Protein AF-0000000077587323 (afdb_homodimer)

Secondary structure (DSSP, 8-state):
--EEEEEEEEEESS-HHHHHIIIIITHHHHHHHH-TTTEEEEEEEESSSSTT-EEEEEE-TT--S-SEEEEEEEEEETTTTEEEEEEEEETTBTTTEEEEEEEEEEEE-TTS-EEEEEEEEEEESSS-PPPHHHHHHHHHHHHHHHHHHHHHHHH-TTTT-/--EEEEEEEEEESS-HHHHHIIIIITHHHHHHHH-TTTEEEEEEEESSSSTT-EEEEEE-TT--S-SEEEEEEEEEETTTTEEEEEEEEETTBTTTEEEEEEEEEEEE-TTS-EEEEEEEEEEESSS-PPPHHHHHHHHHHHHHHHHHHHHHHHH-TTTT-

pLDDT: mean 94.05, std 4.23, range [81.31, 98.75]

Sequence (322 aa):
MVAGSFTRESTSTIPLERIWKAGILDAHNLIPKLLPNFISSVDLVEGDGGVGTIKRFNFTDVVKEFRFATDKTVVLDNEKYVVKQDVLEGGLIGLRLKSYSFLLQFEVGSNGETVGRTTVEYDTLDDTPLSAEEQEQLMIGLNLMIQAVEGYLQANPTAYVMVAGSFTRESTSTIPLERIWKAGILDAHNLIPKLLPNFISSVDLVEGDGGVGTIKRFNFTDVVKEFRFATDKTVVLDNEKYVVKQDVLEGGLIGLRLKSYSFLLQFEVGSNGETVGRTTVEYDTLDDTPLSAEEQEQLMIGLNLMIQAVEGYLQANPTAYV

Nearest PDB structures (foldseek):
  1fm4-assembly1_A  TM=9.205E-01  e=1.950E-17  Betula pendula
  8h3j-assembly1_A  TM=8.871E-01  e=9.592E-15  Halostachys caspica
  4q0k-assembly1_A  TM=8.749E-01  e=1.207E-14  Medicago truncatula
  2wql-assembly1_A  TM=9.040E-01  e=8.434E-13  Daucus carota
  8ho2-assembly1_B  TM=7.979E-01  e=1.252E-11  Nelumbo nucifera

Radius of gyration: 19.43 Å; Cα contacts (8 Å, |Δi|>4): 690; chains: 2; bounding box: 53×54×44 Å

Structure (mmCIF, N/CA/C/O backbone):
data_AF-0000000077587323-model_v1
#
loop_
_entity.id
_entity.type
_entity.pdbx_description
1 polymer 'Bet v I/Major latex protein domain-containing protein'
#
loop_
_atom_site.group_PDB
_atom_site.id
_atom_site.type_symbol
_atom_site.label_atom_id
_atom_site.label_alt_id
_atom_site.label_comp_id
_atom_site.label_asym_id
_atom_site.label_entity_id
_atom_site.label_seq_id
_atom_site.pdbx_PDB_ins_code
_atom_site.Cartn_x
_atom_site.Cartn_y
_atom_site.Cartn_z
_atom_site.occupancy
_atom_site.B_iso_or_equiv
_atom_site.auth_seq_id
_atom_site.auth_comp_id
_atom_site.auth_asym_id
_atom_site.auth_atom_id
_atom_site.pdbx_PDB_model_num
ATOM 1 N N . MET A 1 1 ? -26.875 13.938 1.854 1 91.88 1 MET A N 1
ATOM 2 C CA . MET A 1 1 ? -25.5 13.547 2.166 1 91.88 1 MET A CA 1
ATOM 3 C C . MET A 1 1 ? -25.469 12.508 3.281 1 91.88 1 MET A C 1
ATOM 5 O O . MET A 1 1 ? -26.406 12.43 4.086 1 91.88 1 MET A O 1
ATOM 9 N N . VAL A 1 2 ? -24.547 11.602 3.16 1 96.69 2 VAL A N 1
ATOM 10 C CA . VAL A 1 2 ? -24.297 10.656 4.25 1 96.69 2 VAL A CA 1
ATOM 11 C C . VAL A 1 2 ? -22.953 10.969 4.906 1 96.69 2 VAL A C 1
ATOM 13 O O . VAL A 1 2 ? -21.938 11.07 4.227 1 96.69 2 VAL A O 1
ATOM 16 N N . ALA A 1 3 ? -23.047 11.258 6.238 1 97.56 3 ALA A N 1
ATOM 17 C CA . ALA A 1 3 ? -21.844 11.344 7.047 1 97.56 3 ALA A CA 1
ATOM 18 C C . ALA A 1 3 ? -21.375 9.953 7.48 1 97.56 3 ALA A C 1
ATOM 20 O O . ALA A 1 3 ? -22.172 9.141 7.941 1 97.56 3 ALA A O 1
ATOM 21 N N . GLY A 1 4 ? -20.141 9.641 7.234 1 96.94 4 GLY A N 1
ATOM 22 C CA . GLY A 1 4 ? -19.609 8.344 7.633 1 96.94 4 GLY A CA 1
ATOM 23 C C . GLY A 1 4 ? -18.172 8.414 8.133 1 96.94 4 GLY A C 1
ATOM 24 O O . GLY A 1 4 ? -17.562 9.477 8.133 1 96.94 4 GLY A O 1
ATOM 25 N N . SER A 1 5 ? -17.797 7.312 8.766 1 97.12 5 SER A N 1
ATOM 26 C CA . SER A 1 5 ? -16.438 7.164 9.273 1 97.12 5 SER A CA 1
ATOM 27 C C . SER A 1 5 ? -16.016 5.699 9.281 1 97.12 5 SER A C 1
ATOM 29 O O . SER A 1 5 ? -16.844 4.809 9.508 1 97.12 5 SER A O 1
ATOM 31 N N . PHE A 1 6 ? -14.781 5.48 9.008 1 95.12 6 PHE A N 1
ATOM 32 C CA . PHE A 1 6 ? -14.227 4.141 9.148 1 95.12 6 PHE A CA 1
ATOM 33 C C . PHE A 1 6 ? -12.766 4.199 9.578 1 95.12 6 PHE A C 1
ATOM 35 O O . PHE A 1 6 ? -12.102 5.223 9.391 1 95.12 6 PHE A O 1
ATOM 42 N N . THR A 1 7 ? -12.305 3.098 10.18 1 95.25 7 THR A N 1
ATOM 43 C CA . THR A 1 7 ? -10.945 3.043 10.703 1 95.25 7 THR A CA 1
ATOM 44 C C . THR A 1 7 ? -10.227 1.793 10.211 1 95.25 7 THR A C 1
ATOM 46 O O . THR A 1 7 ? -10.82 0.715 10.133 1 95.25 7 THR A O 1
ATOM 49 N N . ARG A 1 8 ? -8.938 2.018 9.828 1 92.62 8 ARG A N 1
ATOM 50 C CA . ARG A 1 8 ? -8.039 0.917 9.5 1 92.62 8 ARG A CA 1
ATOM 51 C C . ARG A 1 8 ? -6.848 0.884 10.453 1 92.62 8 ARG A C 1
ATOM 53 O O . ARG A 1 8 ? -6.316 1.931 10.828 1 92.62 8 ARG A O 1
ATOM 60 N N . GLU A 1 9 ? -6.504 -0.324 10.805 1 91.25 9 GLU A N 1
ATOM 61 C CA . GLU A 1 9 ? -5.355 -0.501 11.688 1 91.25 9 GLU A CA 1
ATOM 62 C C . GLU A 1 9 ? -4.227 -1.249 10.977 1 91.25 9 GLU A C 1
ATOM 64 O O . GLU A 1 9 ? -4.48 -2.156 10.18 1 91.25 9 GLU A O 1
ATOM 69 N N . SER A 1 10 ? -3.039 -0.824 11.25 1 89.19 10 SER A N 1
ATOM 70 C CA . SER A 1 10 ? -1.847 -1.484 10.734 1 89.19 10 SER A CA 1
ATOM 71 C C . SER A 1 10 ? -0.755 -1.574 11.789 1 89.19 10 SER A C 1
ATOM 73 O O . SER A 1 10 ? -0.799 -0.862 12.797 1 89.19 10 SER A O 1
ATOM 75 N N . THR A 1 11 ? 0.158 -2.473 11.609 1 89.81 11 THR A N 1
ATOM 76 C CA . THR A 1 11 ? 1.308 -2.6 12.5 1 89.81 11 THR A CA 1
ATOM 77 C C . THR A 1 11 ? 2.609 -2.613 11.703 1 89.81 11 THR A C 1
ATOM 79 O O . THR A 1 11 ? 2.621 -2.99 10.531 1 89.81 11 THR A O 1
ATOM 82 N N . SER A 1 12 ? 3.656 -2.111 12.305 1 90 12 SER A N 1
ATOM 83 C CA . SER A 1 12 ? 4.984 -2.041 11.703 1 90 12 SER A CA 1
ATOM 84 C C . SER A 1 12 ? 6.07 -2.402 12.711 1 90 12 SER A C 1
ATOM 86 O O . SER A 1 12 ? 5.945 -2.104 13.906 1 90 12 SER A O 1
ATOM 88 N N . THR A 1 13 ? 7.125 -3.033 12.242 1 89.06 13 THR A N 1
ATOM 89 C CA . THR A 1 13 ? 8.258 -3.34 13.109 1 89.06 13 THR A CA 1
ATOM 90 C C . THR A 1 13 ? 9.203 -2.145 13.203 1 89.06 13 THR A C 1
ATOM 92 O O . THR A 1 13 ? 10.133 -2.146 14.008 1 89.06 13 THR A O 1
ATOM 95 N N . ILE A 1 14 ? 9 -1.148 12.391 1 93.88 14 ILE A N 1
ATOM 96 C CA . ILE A 1 14 ? 9.805 0.068 12.445 1 93.88 14 ILE A CA 1
ATOM 97 C C . ILE A 1 14 ? 9.453 0.873 13.688 1 93.88 14 ILE A C 1
ATOM 99 O O . ILE A 1 14 ? 8.273 1.039 14.016 1 93.88 14 ILE A O 1
ATOM 103 N N . PRO A 1 1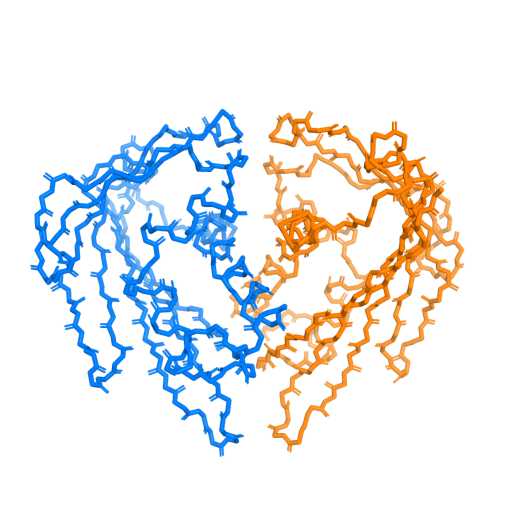5 ? 10.484 1.396 14.383 1 96.12 15 PRO A N 1
ATOM 104 C CA . PRO A 1 15 ? 10.195 2.188 15.586 1 96.12 15 PRO A CA 1
ATOM 105 C C . PRO A 1 15 ? 9.297 3.387 15.305 1 96.12 15 PRO A C 1
ATOM 107 O O . PRO A 1 15 ? 9.461 4.059 14.281 1 96.12 15 PRO A O 1
ATOM 110 N N . LEU A 1 16 ? 8.445 3.658 16.234 1 97.38 16 LEU A N 1
ATOM 111 C CA . LEU A 1 16 ? 7.418 4.684 16.109 1 97.38 16 LEU A CA 1
ATOM 112 C C . LEU A 1 16 ? 8.039 6.043 15.797 1 97.38 16 LEU A C 1
ATOM 114 O O . LEU A 1 16 ? 7.574 6.746 14.891 1 97.38 16 LEU A O 1
ATOM 118 N N . GLU A 1 17 ? 9.125 6.41 16.469 1 97.88 17 GLU A N 1
ATOM 119 C CA . GLU A 1 17 ? 9.719 7.73 16.297 1 97.88 17 GLU A CA 1
ATOM 120 C C . GLU A 1 17 ? 10.211 7.938 14.867 1 97.88 17 GLU A C 1
ATOM 122 O O . GLU A 1 17 ? 10.109 9.039 14.32 1 97.88 17 GLU A O 1
ATOM 127 N N . ARG A 1 18 ? 10.734 6.863 14.242 1 98.06 18 ARG A N 1
ATOM 128 C CA . ARG A 1 18 ? 11.234 6.969 12.875 1 98.06 18 ARG A CA 1
ATOM 129 C C . ARG A 1 18 ? 10.086 7.152 11.891 1 98.06 18 ARG A C 1
ATOM 131 O O . ARG A 1 18 ? 10.172 7.969 10.969 1 98.06 18 ARG A O 1
ATOM 138 N N . ILE A 1 19 ? 8.969 6.402 12.109 1 97.44 19 ILE A N 1
ATOM 139 C CA . ILE A 1 19 ? 7.781 6.539 11.273 1 97.44 19 ILE A CA 1
ATOM 140 C C . ILE A 1 19 ? 7.215 7.953 11.406 1 97.44 19 ILE A C 1
ATOM 142 O O . ILE A 1 19 ? 6.859 8.578 10.406 1 97.44 19 ILE A O 1
ATOM 146 N N . TRP A 1 20 ? 7.199 8.453 12.625 1 98.38 20 TRP A N 1
ATOM 147 C CA . TRP A 1 20 ? 6.66 9.781 12.883 1 98.38 20 TRP A CA 1
ATOM 148 C C . TRP A 1 20 ? 7.5 10.852 12.203 1 98.38 20 TRP A C 1
ATOM 150 O O . TRP A 1 20 ? 6.969 11.711 11.492 1 98.38 20 TRP A O 1
ATOM 160 N N . LYS A 1 21 ? 8.805 10.766 12.344 1 98.06 21 LYS A N 1
ATOM 161 C CA . LYS A 1 21 ? 9.703 11.758 11.766 1 98.06 21 LYS A CA 1
ATOM 162 C C . LYS A 1 21 ? 9.672 11.719 10.242 1 98.06 21 LYS A C 1
ATOM 164 O O . LYS A 1 21 ? 9.516 12.75 9.594 1 98.06 21 LYS A O 1
ATOM 169 N N . ALA A 1 22 ? 9.711 10.555 9.664 1 97 22 ALA A N 1
ATOM 170 C CA . ALA A 1 22 ? 9.805 10.398 8.219 1 97 22 ALA A CA 1
ATOM 171 C C . ALA A 1 22 ? 8.445 10.578 7.555 1 97 22 ALA A C 1
ATOM 173 O O . ALA A 1 22 ? 8.328 11.266 6.539 1 97 22 ALA A O 1
ATOM 174 N N . GLY A 1 23 ? 7.402 9.961 8.164 1 96.06 23 GLY A N 1
ATOM 175 C CA . GLY A 1 23 ? 6.102 9.852 7.527 1 96.06 23 GLY A CA 1
ATOM 176 C C . GLY A 1 23 ? 5.191 11.031 7.82 1 96.06 23 GLY A C 1
ATOM 177 O O . GLY A 1 23 ? 4.223 11.266 7.098 1 96.06 23 GLY A O 1
ATOM 178 N N . ILE A 1 24 ? 5.48 11.758 8.898 1 96.56 24 ILE A N 1
ATOM 179 C CA . ILE A 1 24 ? 4.617 12.867 9.266 1 96.56 24 ILE A CA 1
ATOM 180 C C . ILE A 1 24 ? 5.402 14.18 9.195 1 96.56 24 ILE A C 1
ATOM 182 O O . ILE A 1 24 ? 5.133 15.023 8.344 1 96.56 24 ILE A O 1
ATOM 186 N N . LEU A 1 25 ? 6.457 14.289 9.875 1 96.06 25 LEU A N 1
ATOM 187 C CA . LEU A 1 25 ? 7.137 15.57 10.031 1 96.06 25 LEU A CA 1
ATOM 188 C C . LEU A 1 25 ? 7.91 15.93 8.773 1 96.06 25 LEU A C 1
ATOM 190 O O . LEU A 1 25 ? 7.93 17.094 8.359 1 96.06 25 LEU A O 1
ATOM 194 N N . ASP A 1 26 ? 8.531 14.977 8.102 1 94.44 26 ASP A N 1
ATOM 195 C CA . ASP A 1 26 ? 9.344 15.25 6.918 1 94.44 26 ASP A CA 1
ATOM 196 C C . ASP A 1 26 ? 8.672 14.719 5.652 1 94.44 26 ASP A C 1
ATOM 198 O O . ASP A 1 26 ? 9.32 14.562 4.617 1 94.44 26 ASP A O 1
ATOM 202 N N . ALA A 1 27 ? 7.41 14.367 5.77 1 91.25 27 ALA A N 1
ATOM 203 C CA . ALA A 1 27 ? 6.695 13.703 4.684 1 91.25 27 ALA A CA 1
ATOM 204 C C . ALA A 1 27 ? 6.727 14.555 3.412 1 91.25 27 ALA A C 1
ATOM 206 O O . ALA A 1 27 ? 6.895 14.023 2.311 1 91.25 27 ALA A O 1
ATOM 207 N N . HIS A 1 28 ? 6.574 15.828 3.467 1 90.38 28 HIS A N 1
ATOM 208 C CA . HIS A 1 28 ? 6.492 16.734 2.324 1 90.38 28 HIS A CA 1
ATOM 209 C C . HIS A 1 28 ? 7.777 16.703 1.506 1 90.38 28 HIS A C 1
ATOM 211 O O . HIS A 1 28 ? 7.762 16.969 0.302 1 90.38 28 HIS A O 1
ATOM 217 N N . ASN A 1 29 ? 8.875 16.375 2.133 1 90 29 ASN A N 1
ATOM 218 C CA . ASN A 1 29 ? 10.156 16.266 1.448 1 90 29 ASN A CA 1
ATOM 219 C C . ASN A 1 29 ? 10.398 14.852 0.934 1 90 29 ASN A C 1
ATOM 221 O O . ASN A 1 29 ? 10.859 14.672 -0.194 1 90 29 ASN A O 1
ATOM 225 N N . LEU A 1 30 ? 10.078 13.875 1.725 1 92.75 30 LEU A N 1
ATOM 226 C CA . LEU A 1 30 ? 10.461 12.492 1.474 1 92.75 30 LEU A CA 1
ATOM 227 C C . LEU A 1 30 ? 9.523 11.844 0.466 1 92.75 30 LEU A C 1
ATOM 229 O O . LEU A 1 30 ? 9.969 11.141 -0.443 1 92.75 30 LEU A O 1
ATOM 233 N N . ILE A 1 31 ? 8.227 12.055 0.543 1 91.19 31 ILE A N 1
ATOM 234 C CA . ILE A 1 31 ? 7.199 11.312 -0.18 1 91.19 31 ILE A CA 1
ATOM 235 C C . ILE A 1 31 ? 7.34 11.562 -1.679 1 91.19 31 ILE A C 1
ATOM 237 O O . ILE A 1 31 ? 7.328 10.617 -2.477 1 91.19 31 ILE A O 1
ATOM 241 N N . PRO A 1 32 ? 7.512 12.883 -2.139 1 91.81 32 PRO A N 1
ATOM 242 C CA . PRO A 1 32 ? 7.633 13.094 -3.582 1 91.81 32 PRO A CA 1
ATOM 243 C C . PRO A 1 32 ? 8.867 12.422 -4.176 1 91.81 32 PRO A C 1
ATOM 245 O O . PRO A 1 32 ? 8.875 12.07 -5.359 1 91.81 32 PRO A O 1
ATOM 248 N N . LYS A 1 33 ? 9.875 12.172 -3.371 1 90 33 LYS A N 1
ATOM 249 C CA . LYS A 1 33 ? 11.086 11.492 -3.824 1 90 33 LYS A CA 1
ATOM 250 C C . LYS A 1 33 ? 10.859 9.984 -3.945 1 90 33 LYS A C 1
ATOM 252 O O . LYS A 1 33 ? 11.43 9.336 -4.82 1 90 33 LYS A O 1
ATOM 257 N N . LEU A 1 34 ? 10.031 9.531 -3.062 1 90.31 34 LEU A N 1
ATOM 258 C CA . LEU A 1 34 ? 9.797 8.086 -3.025 1 90.31 34 LEU A CA 1
ATOM 259 C C . LEU A 1 34 ? 8.758 7.676 -4.059 1 90.31 34 LEU A C 1
ATOM 261 O O . LEU A 1 34 ? 8.766 6.539 -4.535 1 90.31 34 LEU A O 1
ATOM 265 N N . LEU A 1 35 ? 7.82 8.617 -4.398 1 91.94 35 LEU A N 1
ATOM 266 C CA . LEU A 1 35 ? 6.711 8.297 -5.289 1 91.94 35 LEU A CA 1
ATOM 267 C C . LEU A 1 35 ? 6.637 9.297 -6.441 1 91.94 35 LEU A C 1
ATOM 269 O O . LEU A 1 35 ? 5.578 9.867 -6.707 1 91.94 35 LEU A O 1
ATOM 273 N N . PRO A 1 36 ? 7.711 9.43 -7.195 1 88 36 PRO A N 1
ATOM 274 C CA . PRO A 1 36 ? 7.738 10.438 -8.258 1 88 36 PRO A CA 1
ATOM 275 C C . PRO A 1 36 ? 6.781 10.109 -9.406 1 88 36 PRO A C 1
ATOM 277 O O . PRO A 1 36 ? 6.383 11 -10.156 1 88 36 PRO A O 1
ATOM 280 N N . ASN A 1 37 ? 6.398 8.859 -9.578 1 84.44 37 ASN A N 1
ATOM 281 C CA . ASN A 1 37 ? 5.492 8.453 -10.648 1 84.44 37 ASN A CA 1
ATOM 282 C C . ASN A 1 37 ? 4.051 8.844 -10.344 1 84.44 37 ASN A C 1
ATOM 284 O O . ASN A 1 37 ? 3.205 8.883 -11.234 1 84.44 37 ASN A O 1
ATOM 288 N N . PHE A 1 38 ? 3.834 9.141 -9.047 1 89.5 38 PHE A N 1
ATOM 289 C CA . PHE A 1 38 ? 2.465 9.43 -8.633 1 89.5 38 PHE A CA 1
ATOM 290 C C . PHE A 1 38 ? 2.332 10.875 -8.172 1 89.5 38 PHE A C 1
ATOM 292 O O . PHE A 1 38 ? 1.282 11.492 -8.352 1 89.5 38 PHE A O 1
ATOM 299 N N . ILE A 1 39 ? 3.391 11.336 -7.539 1 93.25 39 ILE A N 1
ATOM 300 C CA . ILE A 1 39 ? 3.383 12.68 -6.973 1 93.25 39 ILE A CA 1
ATOM 301 C C . ILE A 1 39 ? 4.461 13.531 -7.645 1 93.25 39 ILE A C 1
ATOM 303 O O . ILE A 1 39 ? 5.656 13.25 -7.504 1 93.25 39 ILE A O 1
ATOM 307 N N . SER A 1 40 ? 4.012 14.562 -8.367 1 92.81 40 SER A N 1
ATOM 308 C CA . SER A 1 40 ? 4.957 15.414 -9.078 1 92.81 40 SER A CA 1
ATOM 309 C C . SER A 1 40 ? 5.629 16.406 -8.125 1 92.81 40 SER A C 1
ATOM 311 O O . SER A 1 40 ? 6.824 16.688 -8.258 1 92.81 40 SER A O 1
ATOM 313 N N . SER A 1 41 ? 4.785 16.875 -7.164 1 93.38 41 SER A N 1
ATOM 314 C CA . SER A 1 41 ? 5.332 17.797 -6.172 1 93.38 41 SER A CA 1
ATOM 315 C C . SER A 1 41 ? 4.383 17.969 -4.988 1 93.38 41 SER A C 1
ATOM 317 O O . SER A 1 41 ? 3.207 17.609 -5.078 1 93.38 41 SER A O 1
ATOM 319 N N . VAL A 1 42 ? 4.988 18.406 -3.863 1 95.12 42 VAL A N 1
ATOM 320 C CA . VAL A 1 42 ? 4.223 18.859 -2.709 1 95.12 42 VAL A CA 1
ATOM 321 C C . VAL A 1 42 ? 4.57 20.312 -2.408 1 95.12 42 VAL A C 1
ATOM 323 O O . VAL A 1 42 ? 5.715 20.641 -2.08 1 95.12 42 VAL A O 1
ATOM 326 N N . ASP A 1 43 ? 3.527 21.125 -2.545 1 95.69 43 ASP A N 1
ATOM 327 C CA . ASP A 1 43 ? 3.752 22.562 -2.34 1 95.69 43 ASP A CA 1
ATOM 328 C C . ASP A 1 43 ? 3.273 23 -0.958 1 95.69 43 ASP A C 1
ATOM 330 O O . ASP A 1 43 ? 2.152 22.672 -0.555 1 95.69 43 ASP A O 1
ATOM 334 N N . LEU A 1 44 ? 4.133 23.703 -0.252 1 94.88 44 LEU A N 1
ATOM 335 C CA . LEU A 1 44 ? 3.707 24.375 0.975 1 94.88 44 LEU A CA 1
ATOM 336 C C . LEU A 1 44 ? 2.963 25.656 0.662 1 94.88 44 LEU A C 1
ATOM 338 O O . LEU A 1 44 ? 3.574 26.656 0.248 1 94.88 44 LEU A O 1
ATOM 342 N N . VAL A 1 45 ? 1.698 25.656 0.843 1 96.38 45 VAL A N 1
ATOM 343 C CA . VAL A 1 45 ? 0.861 26.797 0.511 1 96.38 45 VAL A CA 1
ATOM 344 C C . VAL A 1 45 ? 0.908 27.828 1.646 1 96.38 45 VAL A C 1
ATOM 346 O O . VAL A 1 45 ? 1.008 29.031 1.401 1 96.38 45 VAL A O 1
ATOM 349 N N . GLU A 1 46 ? 0.782 27.406 2.873 1 96.56 46 GLU A N 1
ATOM 350 C CA . GLU A 1 46 ? 0.801 28.234 4.078 1 96.56 46 GLU A CA 1
ATOM 351 C C . GLU A 1 46 ? 1.311 27.438 5.281 1 96.56 46 GLU A C 1
ATOM 353 O O . GLU A 1 46 ? 1.022 26.25 5.414 1 96.56 46 GLU A O 1
ATOM 358 N N . GLY A 1 47 ? 2.131 28.094 6.16 1 95.06 47 GLY A N 1
ATOM 359 C CA . GLY A 1 47 ? 2.541 27.5 7.422 1 95.06 47 GLY A CA 1
ATOM 360 C C . GLY A 1 47 ? 3.969 26.984 7.402 1 95.06 47 GLY A C 1
ATOM 361 O O . GLY A 1 47 ? 4.691 27.188 6.426 1 95.06 47 GLY A O 1
ATOM 362 N N . ASP A 1 48 ? 4.418 26.406 8.516 1 92 48 ASP A N 1
ATOM 363 C CA . ASP A 1 48 ? 5.793 25.969 8.734 1 92 48 ASP A CA 1
ATOM 364 C C . ASP A 1 48 ? 5.84 24.5 9.133 1 92 48 ASP A C 1
ATOM 366 O O . ASP A 1 48 ? 6.812 24.047 9.75 1 92 48 ASP A O 1
ATOM 370 N N . GLY A 1 49 ? 4.781 23.844 8.945 1 91.56 49 GLY A N 1
ATOM 371 C CA . GLY A 1 49 ? 4.758 22.438 9.281 1 91.56 49 GLY A CA 1
ATOM 372 C C . GLY A 1 49 ? 3.938 22.125 10.523 1 91.56 49 GLY A C 1
ATOM 373 O O . GLY A 1 49 ? 3.627 20.969 10.797 1 91.56 49 GLY A O 1
ATOM 374 N N . GLY A 1 50 ? 3.512 23.047 11.273 1 94.69 50 GLY A N 1
ATOM 375 C CA . GLY A 1 50 ? 2.674 22.875 12.453 1 94.69 50 GLY A CA 1
ATOM 376 C C . GLY A 1 50 ? 1.191 22.953 12.148 1 94.69 50 GLY A C 1
ATOM 377 O O . GLY A 1 50 ? 0.786 22.891 10.984 1 94.69 50 GLY A O 1
ATOM 378 N N . VAL A 1 51 ? 0.414 23.031 13.195 1 97.56 51 VAL A N 1
ATOM 379 C CA . VAL A 1 51 ? -1.033 23.156 13.055 1 97.56 51 VAL A CA 1
ATOM 380 C C . VAL A 1 51 ? -1.37 24.391 12.219 1 97.56 51 VAL A C 1
ATOM 382 O O . VAL A 1 51 ? -0.782 25.453 12.406 1 97.56 51 VAL A O 1
ATOM 385 N N . GLY A 1 52 ? -2.258 24.25 11.273 1 97.75 52 GLY A N 1
ATOM 386 C CA . GLY A 1 52 ? -2.641 25.328 10.383 1 97.75 52 GLY A CA 1
ATOM 387 C C . GLY A 1 52 ? -1.937 25.281 9.039 1 97.75 52 GLY A C 1
ATOM 388 O O . GLY A 1 52 ? -2.352 25.938 8.086 1 97.75 52 GLY A O 1
ATOM 389 N N . THR A 1 53 ? -0.879 24.484 8.922 1 97.69 53 THR A N 1
ATOM 390 C CA . THR A 1 53 ? -0.121 24.344 7.684 1 97.69 53 THR A CA 1
ATOM 391 C C . THR A 1 53 ? -0.993 23.766 6.574 1 97.69 53 THR A C 1
ATOM 393 O O . THR A 1 53 ? -1.759 22.828 6.809 1 97.69 53 THR A O 1
ATOM 396 N N . ILE A 1 54 ? -0.932 24.406 5.461 1 98.31 54 ILE A N 1
ATOM 397 C CA . ILE A 1 54 ? -1.646 23.953 4.27 1 98.31 54 ILE A CA 1
ATOM 398 C C . ILE A 1 54 ? -0.647 23.484 3.219 1 98.31 54 ILE A C 1
ATOM 400 O O . ILE A 1 54 ? 0.293 24.203 2.875 1 98.31 54 ILE A O 1
ATOM 404 N N . LYS A 1 55 ? -0.836 22.203 2.789 1 97.06 55 LYS A N 1
ATOM 405 C CA . LYS A 1 55 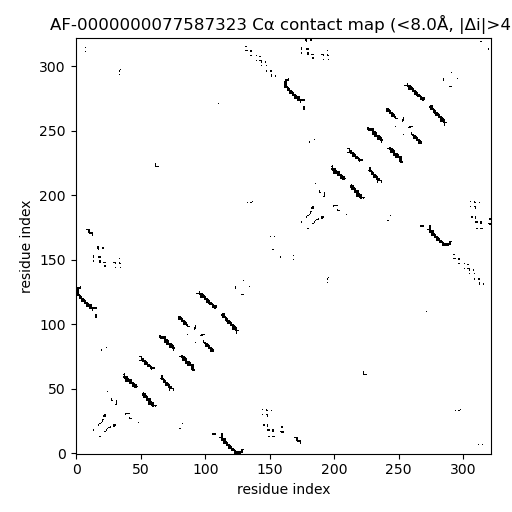? -0.004 21.609 1.74 1 97.06 55 LYS A CA 1
ATOM 406 C C . LYS A 1 55 ? -0.853 21.141 0.564 1 97.06 55 LYS A C 1
ATOM 408 O O . LYS A 1 55 ? -1.963 20.641 0.754 1 97.06 55 LYS A O 1
ATOM 413 N N . ARG A 1 56 ? -0.286 21.328 -0.614 1 97.44 56 ARG A N 1
ATOM 414 C CA . ARG A 1 56 ? -0.938 20.844 -1.824 1 97.44 56 ARG A CA 1
ATOM 415 C C . ARG A 1 56 ? -0.122 19.719 -2.473 1 97.44 56 ARG A C 1
ATOM 417 O O . ARG A 1 56 ? 1.044 19.922 -2.82 1 97.44 56 ARG A O 1
ATOM 424 N N . PHE A 1 57 ? -0.705 18.562 -2.58 1 96.75 57 PHE A N 1
ATOM 425 C CA . PHE A 1 57 ? -0.133 17.453 -3.328 1 96.75 57 PHE A CA 1
ATOM 426 C C . PHE A 1 57 ? -0.528 17.531 -4.797 1 96.75 57 PHE A C 1
ATOM 428 O O . PHE A 1 57 ? -1.716 17.562 -5.125 1 96.75 57 PHE A O 1
ATOM 435 N N . ASN A 1 58 ? 0.454 17.562 -5.641 1 96.81 58 ASN A N 1
ATOM 436 C CA . ASN A 1 58 ? 0.229 17.547 -7.082 1 96.81 58 ASN A CA 1
ATOM 437 C C . ASN A 1 58 ? 0.554 16.172 -7.672 1 96.81 58 ASN A C 1
ATOM 439 O O . ASN A 1 58 ? 1.667 15.672 -7.512 1 96.81 58 ASN A O 1
ATOM 443 N N . PHE A 1 59 ? -0.417 15.633 -8.336 1 94.81 59 PHE A N 1
ATOM 444 C CA . PHE A 1 59 ? -0.28 14.258 -8.789 1 94.81 59 PHE A CA 1
ATOM 445 C C . PHE A 1 59 ? 0.063 14.203 -10.273 1 94.81 59 PHE A C 1
ATOM 447 O O . PHE A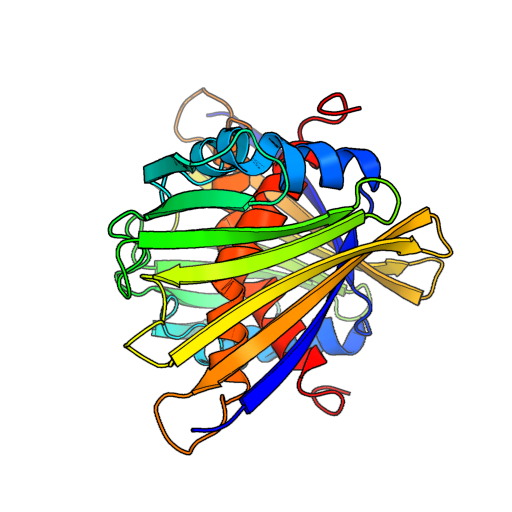 1 59 ? -0.229 15.148 -11.016 1 94.81 59 PHE A O 1
ATOM 454 N N . THR A 1 60 ? 0.711 13.172 -10.633 1 91.5 60 THR A N 1
ATOM 455 C CA . THR A 1 60 ? 1.006 12.953 -12.047 1 91.5 60 THR A CA 1
ATOM 456 C C . THR A 1 60 ? -0.211 12.383 -12.766 1 91.5 60 THR A C 1
ATOM 458 O O . THR A 1 60 ? -1.234 12.094 -12.141 1 91.5 60 THR A O 1
ATOM 461 N N . ASP A 1 61 ? -0.112 12.125 -14.055 1 88.12 61 ASP A N 1
ATOM 462 C CA . ASP A 1 61 ? -1.215 11.648 -14.883 1 88.12 61 ASP A CA 1
ATOM 463 C C . ASP A 1 61 ? -1.556 10.195 -14.562 1 88.12 61 ASP A C 1
ATOM 465 O O . ASP A 1 61 ? -2.574 9.672 -15.016 1 88.12 61 ASP A O 1
ATOM 469 N N . VAL A 1 62 ? -0.716 9.633 -13.711 1 81.44 62 VAL A N 1
ATOM 470 C CA . VAL A 1 62 ? -1.004 8.273 -13.273 1 81.44 62 VAL A CA 1
ATOM 471 C C . VAL A 1 62 ? -2.273 8.258 -12.43 1 81.44 62 VAL A C 1
ATOM 473 O O . VAL A 1 62 ? -3.051 7.305 -12.477 1 81.44 62 VAL A O 1
ATOM 476 N N . VAL A 1 63 ? -2.432 9.312 -11.664 1 84.31 63 VAL A N 1
ATOM 477 C CA . VAL A 1 63 ? -3.693 9.508 -10.961 1 84.31 63 VAL A CA 1
ATOM 478 C C . VAL A 1 63 ? -4.715 10.156 -11.891 1 84.31 63 VAL A C 1
ATOM 480 O O . VAL A 1 63 ? -4.605 11.344 -12.211 1 84.31 63 VAL A O 1
ATOM 483 N N . LYS A 1 64 ? -5.734 9.477 -12.297 1 81.62 64 LYS A N 1
ATOM 484 C CA . LYS A 1 64 ? -6.637 9.922 -13.359 1 81.62 64 LYS A CA 1
ATOM 485 C C . LYS A 1 64 ? -7.816 10.703 -12.781 1 81.62 64 LYS A C 1
ATOM 487 O O . LYS A 1 64 ? -8.43 11.508 -13.477 1 81.62 64 LYS A O 1
ATOM 492 N N . GLU A 1 65 ? -8.055 10.5 -11.547 1 85.75 65 GLU A N 1
ATOM 493 C CA . GLU A 1 65 ? -9.297 11 -10.977 1 85.75 65 GLU A CA 1
ATOM 494 C C . GLU A 1 65 ? -9.188 12.477 -10.617 1 85.75 65 GLU A C 1
ATOM 496 O O . GLU A 1 65 ? -10.18 13.211 -10.656 1 85.75 65 GLU A O 1
ATOM 501 N N . PHE A 1 66 ? -8.047 12.875 -10.227 1 91.75 66 PHE A N 1
ATOM 502 C CA . PHE A 1 66 ? -7.84 14.266 -9.82 1 91.75 66 PHE A CA 1
ATOM 503 C C . PHE A 1 66 ? -6.379 14.664 -9.992 1 91.75 66 PHE A C 1
ATOM 505 O O . PHE A 1 66 ? -5.5 13.805 -10.039 1 91.75 66 PHE A O 1
ATOM 512 N N . ARG A 1 67 ? -6.113 16 -9.953 1 93.94 67 ARG A N 1
ATOM 513 C CA . ARG A 1 67 ? -4.777 16.516 -10.25 1 93.94 67 ARG A CA 1
ATOM 514 C C . ARG A 1 67 ? -4.055 16.938 -8.977 1 93.94 67 ARG A C 1
ATOM 516 O O . ARG A 1 67 ? -2.824 17.031 -8.961 1 93.94 67 ARG A O 1
ATOM 523 N N . PHE A 1 68 ? -4.879 17.219 -8.062 1 97.25 68 PHE A N 1
ATOM 524 C CA . PHE A 1 68 ? -4.266 17.703 -6.832 1 97.25 68 PHE A CA 1
ATOM 525 C C . PHE A 1 68 ? -5.191 17.469 -5.641 1 97.25 68 PHE A C 1
ATOM 527 O O . PHE A 1 68 ? -6.371 17.156 -5.82 1 97.25 68 PHE A O 1
ATOM 534 N N . ALA A 1 69 ? -4.652 17.516 -4.496 1 97.12 69 ALA A N 1
ATOM 535 C CA . ALA A 1 69 ? -5.379 17.578 -3.232 1 97.12 69 ALA A CA 1
ATOM 536 C C . ALA A 1 69 ? -4.688 18.531 -2.258 1 97.12 69 ALA A C 1
ATOM 538 O O . ALA A 1 69 ? -3.471 18.453 -2.062 1 97.12 69 ALA A O 1
ATOM 539 N N . THR A 1 70 ? -5.48 19.438 -1.718 1 98.19 70 THR A N 1
ATOM 540 C CA . THR A 1 70 ? -4.957 20.406 -0.755 1 98.19 70 THR A CA 1
ATOM 541 C C . THR A 1 70 ? -5.426 20.062 0.658 1 98.19 70 THR A C 1
ATOM 543 O O . THR A 1 70 ? -6.629 19.984 0.915 1 98.19 70 THR A O 1
ATOM 546 N N . ASP A 1 71 ? -4.418 19.891 1.564 1 97.69 71 ASP A N 1
ATOM 547 C CA . ASP A 1 71 ? -4.738 19.469 2.924 1 97.69 71 ASP A CA 1
ATOM 548 C C . ASP A 1 71 ? -4.316 20.516 3.943 1 97.69 71 ASP A C 1
ATOM 550 O O . ASP A 1 71 ? -3.326 21.219 3.744 1 97.69 71 ASP A O 1
ATOM 554 N N . LYS A 1 72 ? -5.094 20.594 4.992 1 98.56 72 LYS A N 1
ATOM 555 C CA . LYS A 1 72 ? -4.754 21.422 6.145 1 98.56 72 LYS A CA 1
ATOM 556 C C . LYS A 1 72 ? -4.555 20.578 7.395 1 98.56 72 LYS A C 1
ATOM 558 O O . LYS A 1 72 ? -5.422 19.766 7.746 1 98.56 72 LYS A O 1
ATOM 563 N N . THR A 1 73 ? -3.414 20.781 8.023 1 98.38 73 THR A N 1
ATOM 564 C CA . THR A 1 73 ? -3.193 20.125 9.312 1 98.38 73 THR A CA 1
ATOM 565 C C . THR A 1 73 ? -4 20.828 10.414 1 98.38 73 THR A C 1
ATOM 567 O O . THR A 1 73 ? -3.777 22 10.703 1 98.38 73 THR A O 1
ATOM 570 N N . VAL A 1 74 ? -4.855 20.047 11.078 1 98.62 74 VAL A N 1
ATOM 571 C CA . VAL A 1 74 ? -5.727 20.703 12.047 1 98.62 74 VAL A CA 1
ATOM 572 C C . VAL A 1 74 ? -5.41 20.188 13.453 1 98.62 74 VAL A C 1
ATOM 574 O O . VAL A 1 74 ? -5.781 20.812 14.445 1 98.62 74 VAL A O 1
ATOM 577 N N . VAL A 1 75 ? -4.82 19.094 13.586 1 98.69 75 VAL A N 1
ATOM 578 C CA . VAL A 1 75 ? -4.273 18.547 14.828 1 98.69 75 VAL A CA 1
ATOM 579 C C . VAL A 1 75 ? -2.865 18.016 14.578 1 98.69 75 VAL A C 1
ATOM 581 O O . VAL A 1 75 ? -2.613 17.359 13.562 1 98.69 75 VAL A O 1
ATOM 584 N N . LEU A 1 76 ? -1.944 18.312 15.422 1 98.5 76 LEU A N 1
ATOM 585 C CA . LEU A 1 76 ? -0.598 17.75 15.438 1 98.5 76 LEU A CA 1
ATOM 586 C C . LEU A 1 76 ? -0.072 17.641 16.859 1 98.5 76 LEU A C 1
ATOM 588 O O . LEU A 1 76 ? 0.192 18.656 17.516 1 98.5 76 LEU A O 1
ATOM 592 N N . ASP A 1 77 ? -0.022 16.469 17.344 1 98.5 77 ASP A N 1
ATOM 593 C CA . ASP A 1 77 ? 0.46 16.219 18.703 1 98.5 77 ASP A CA 1
ATOM 594 C C . ASP A 1 77 ? 1.685 15.312 18.688 1 98.5 77 ASP A C 1
ATOM 596 O O . ASP A 1 77 ? 1.555 14.086 18.578 1 98.5 77 ASP A O 1
ATOM 600 N N . ASN A 1 78 ? 2.871 15.805 18.859 1 97.44 78 ASN A N 1
ATOM 601 C CA . ASN A 1 78 ? 4.133 15.078 18.766 1 97.44 78 ASN A CA 1
ATOM 602 C C . ASN A 1 78 ? 4.352 14.164 19.969 1 97.44 78 ASN A C 1
ATOM 604 O O . ASN A 1 78 ? 5.184 13.258 19.922 1 97.44 78 ASN A O 1
ATOM 608 N N . GLU A 1 79 ? 3.639 14.398 21.016 1 97.38 79 GLU A N 1
ATOM 609 C CA . GLU A 1 79 ? 3.775 13.57 22.219 1 97.38 79 GLU A CA 1
ATOM 610 C C . GLU A 1 79 ? 2.871 12.336 22.141 1 97.38 79 GLU A C 1
ATOM 612 O O . GLU A 1 79 ? 3.279 11.234 22.5 1 97.38 79 GLU A O 1
ATOM 617 N N . LYS A 1 80 ? 1.654 12.578 21.656 1 98.19 80 LYS A N 1
ATOM 618 C CA . LYS A 1 80 ? 0.682 11.492 21.578 1 98.19 80 LYS A CA 1
ATOM 619 C C . LYS A 1 80 ? 0.706 10.828 20.203 1 98.19 80 LYS A C 1
ATOM 621 O O . LYS A 1 80 ? 0.029 9.82 19.984 1 98.19 80 LYS A O 1
ATOM 626 N N . TYR A 1 81 ? 1.443 11.359 19.266 1 98.62 81 TYR A N 1
ATOM 627 C CA . TYR A 1 81 ? 1.586 10.875 17.891 1 98.62 81 TYR A CA 1
ATOM 628 C C . TYR A 1 81 ? 0.233 10.805 17.203 1 98.62 81 TYR A C 1
ATOM 630 O O . TYR A 1 81 ? -0.174 9.734 16.734 1 98.62 81 TYR A O 1
ATOM 638 N N . VAL A 1 82 ? -0.367 12.016 17.125 1 98.75 82 VAL A N 1
ATOM 639 C CA . VAL A 1 82 ? -1.663 12.18 16.469 1 98.75 82 VAL A CA 1
ATOM 640 C C . VAL A 1 82 ? -1.587 13.312 15.445 1 98.75 82 VAL A C 1
ATOM 642 O O . VAL A 1 82 ? -1.028 14.375 15.727 1 98.75 82 VAL A O 1
ATOM 645 N N . VAL A 1 83 ? -2.043 13.078 14.25 1 98.69 83 VAL A N 1
ATOM 646 C CA . VAL A 1 83 ? -2.15 14.125 13.234 1 98.69 83 VAL A CA 1
ATOM 647 C C . VAL A 1 83 ? -3.494 14.016 12.516 1 98.69 83 VAL A C 1
ATOM 649 O O . VAL A 1 83 ? -3.963 12.906 12.234 1 98.69 83 VAL A O 1
ATOM 652 N N . LYS A 1 84 ? -4.145 15.133 12.336 1 98.75 84 LYS A N 1
ATOM 653 C CA . LYS A 1 84 ? -5.379 15.195 11.555 1 98.75 84 LYS A CA 1
ATOM 654 C C . LYS A 1 84 ? -5.25 16.188 10.398 1 98.75 84 LYS A C 1
ATOM 656 O O . LYS A 1 84 ? -4.754 17.297 10.586 1 98.75 84 LYS A O 1
ATOM 661 N N . GLN A 1 85 ? -5.637 15.742 9.289 1 98.19 85 GLN A N 1
ATOM 662 C CA . GLN A 1 85 ? -5.621 16.578 8.094 1 98.19 85 GLN A CA 1
ATOM 663 C C . GLN A 1 85 ? -7.008 16.656 7.465 1 98.19 85 GLN A C 1
ATOM 665 O O . GLN A 1 85 ? -7.645 15.641 7.199 1 98.19 85 GLN A O 1
ATOM 670 N N . ASP A 1 86 ? -7.461 17.844 7.211 1 98.62 86 ASP A N 1
ATOM 671 C CA . ASP A 1 86 ? -8.664 18.094 6.422 1 98.62 86 ASP A CA 1
ATOM 672 C C . ASP A 1 86 ? -8.32 18.344 4.953 1 98.62 86 ASP A C 1
ATOM 674 O O . ASP A 1 86 ? -7.387 19.078 4.648 1 98.62 86 ASP A O 1
ATOM 678 N N . VAL A 1 87 ? -9.07 17.703 4.105 1 98.44 87 VAL A N 1
ATOM 679 C CA . VAL A 1 87 ? -8.922 18.031 2.695 1 98.44 87 VAL A CA 1
ATOM 680 C C . VAL A 1 87 ? -9.766 19.266 2.361 1 98.44 87 VAL A C 1
ATOM 682 O O . VAL A 1 87 ? -10.984 19.25 2.521 1 98.44 87 VAL A O 1
ATOM 685 N N . LEU A 1 88 ? -9.094 20.281 1.895 1 98.19 88 LEU A N 1
ATOM 686 C CA . LEU A 1 88 ? -9.758 21.547 1.636 1 98.19 88 LEU A CA 1
ATOM 687 C C . LEU A 1 88 ? -10.305 21.594 0.213 1 98.19 88 LEU A C 1
ATOM 689 O O . LEU A 1 88 ? -11.383 22.156 -0.026 1 98.19 88 LEU A O 1
ATOM 693 N N . GLU A 1 89 ? -9.562 21.172 -0.693 1 97.38 89 GLU A N 1
ATOM 694 C CA . GLU A 1 89 ? -9.93 21.172 -2.105 1 97.38 89 GLU A CA 1
ATOM 695 C C . GLU A 1 89 ? -9.18 20.078 -2.873 1 97.38 89 GLU A C 1
ATOM 697 O O . GLU A 1 89 ? -8.148 19.594 -2.412 1 97.38 89 GLU A O 1
ATOM 702 N N . GLY A 1 90 ? -9.789 19.75 -3.99 1 97 90 GLY A N 1
ATOM 703 C CA . GLY A 1 90 ? -9.203 18.688 -4.793 1 97 90 GLY A CA 1
ATOM 704 C C . GLY A 1 90 ? -9.523 17.312 -4.277 1 97 90 GLY A C 1
ATOM 705 O O . GLY A 1 90 ? -10.492 17.125 -3.545 1 97 90 GLY A O 1
ATOM 706 N N . GLY A 1 91 ? -8.75 16.25 -4.785 1 95.44 91 GLY A N 1
ATOM 707 C CA . GLY A 1 91 ? -9.117 14.883 -4.434 1 95.44 91 GLY A CA 1
ATOM 708 C C . GLY A 1 91 ? -10.531 14.516 -4.84 1 95.44 91 GLY A C 1
ATOM 709 O O . GLY A 1 91 ? -10.953 14.805 -5.965 1 95.44 91 GLY A O 1
ATOM 710 N N . LEU A 1 92 ? -11.25 13.977 -3.852 1 95.69 92 LEU A N 1
ATOM 711 C CA . LEU A 1 92 ? -12.578 13.484 -4.188 1 95.69 92 LEU A CA 1
ATOM 712 C C . LEU A 1 92 ? -13.641 14.547 -3.912 1 95.69 92 LEU A C 1
ATOM 714 O O . LEU A 1 92 ? -14.836 14.297 -4.094 1 95.69 92 LEU A O 1
ATOM 718 N N . ILE A 1 93 ? -13.188 15.68 -3.451 1 97.06 93 ILE A N 1
ATOM 719 C CA . ILE A 1 93 ? -14.125 16.781 -3.201 1 97.06 93 ILE A CA 1
ATOM 720 C C . ILE A 1 93 ? -14.781 17.203 -4.512 1 97.06 93 ILE A C 1
ATOM 722 O O . ILE A 1 93 ? -14.102 17.438 -5.512 1 97.06 93 ILE A O 1
ATOM 726 N N . GLY A 1 94 ? -16.047 17.219 -4.512 1 96.19 94 GLY A N 1
ATOM 727 C CA . GLY A 1 94 ? -16.812 17.641 -5.68 1 96.19 94 GLY A CA 1
ATOM 728 C C . GLY A 1 94 ? -17.031 16.531 -6.688 1 96.19 94 GLY A C 1
ATOM 729 O O . GLY A 1 94 ? -17.719 16.719 -7.688 1 96.19 94 GLY A O 1
ATOM 730 N N . LEU A 1 95 ? -16.438 15.438 -6.48 1 94.69 95 LEU A N 1
ATOM 731 C CA . LEU A 1 95 ? -16.609 14.266 -7.336 1 94.69 95 LEU A CA 1
ATOM 732 C C . LEU A 1 95 ? -17.484 13.219 -6.652 1 94.69 95 LEU A C 1
ATOM 734 O O . LEU A 1 95 ? -18.516 12.812 -7.199 1 94.69 95 LEU A O 1
ATOM 738 N N . ARG A 1 96 ? -17.078 12.805 -5.449 1 95.69 96 ARG A N 1
ATOM 739 C CA . ARG A 1 96 ? -17.797 11.797 -4.672 1 95.69 96 ARG A CA 1
ATOM 740 C C . ARG A 1 96 ? -18.109 12.32 -3.271 1 95.69 96 ARG A C 1
ATOM 742 O O . ARG A 1 96 ? -19.141 11.961 -2.689 1 95.69 96 ARG A O 1
ATOM 749 N N . LEU A 1 97 ? -17.312 13.227 -2.844 1 97.88 97 LEU A N 1
ATOM 750 C CA . LEU A 1 97 ? -17.406 13.648 -1.451 1 97.88 97 LEU A CA 1
ATOM 751 C C . LEU A 1 97 ? -17.562 15.156 -1.352 1 97.88 97 LEU A C 1
ATOM 753 O O . LEU A 1 97 ? -17 15.906 -2.156 1 97.88 97 LEU A O 1
ATOM 757 N N . LYS A 1 98 ? -18.281 15.547 -0.4 1 98 98 LYS A N 1
ATOM 758 C CA . LYS A 1 98 ? -18.375 16.953 -0.034 1 98 98 LYS A CA 1
ATOM 759 C C . LYS A 1 98 ? -17.203 17.375 0.855 1 98 98 LYS A C 1
ATOM 761 O O . LYS A 1 98 ? -16.688 18.484 0.729 1 98 98 LYS A O 1
ATOM 766 N N . SER A 1 99 ? -16.891 16.469 1.697 1 98.31 99 SER A N 1
ATOM 767 C CA . SER A 1 99 ? -15.766 16.703 2.607 1 98.31 99 SER A CA 1
ATOM 768 C C . SER A 1 99 ? -15.164 15.391 3.088 1 98.31 99 SER A C 1
ATOM 770 O O . SER A 1 99 ? -15.828 14.352 3.084 1 98.31 99 SER A O 1
ATOM 772 N N . TYR A 1 100 ? -13.922 15.43 3.467 1 98.31 100 TYR A N 1
ATOM 773 C CA . TYR A 1 100 ? -13.32 14.289 4.137 1 98.31 100 TYR A CA 1
ATOM 774 C C . TYR A 1 100 ? -12.023 14.688 4.832 1 98.31 100 TYR A C 1
ATOM 776 O O . TYR A 1 100 ? -11.469 15.758 4.555 1 98.31 100 TYR A O 1
ATOM 784 N N . SER A 1 101 ? -11.617 13.883 5.789 1 98.62 101 SER A N 1
ATOM 785 C CA . SER A 1 101 ? -10.414 14.109 6.582 1 98.62 101 SER A CA 1
ATOM 786 C C . SER A 1 101 ? -9.742 12.789 6.957 1 98.62 101 SER A C 1
ATOM 788 O O . SER A 1 101 ? -10.375 11.734 6.902 1 98.62 101 SER A O 1
ATOM 790 N N . PHE A 1 102 ? -8.492 12.898 7.297 1 98.31 102 PHE A N 1
ATOM 791 C CA . PHE A 1 102 ? -7.695 11.766 7.75 1 98.31 102 PHE A CA 1
ATOM 792 C C . PHE A 1 102 ? -7.156 12.016 9.156 1 98.31 102 PHE A C 1
ATOM 794 O O . PHE A 1 102 ? -6.535 13.047 9.414 1 98.31 102 PHE A O 1
ATOM 801 N N . LEU A 1 103 ? -7.473 11.117 10.016 1 98.62 103 LEU A N 1
ATOM 802 C CA . LEU A 1 103 ? -6.898 11.102 11.359 1 98.62 103 LEU A CA 1
ATOM 803 C C . LEU A 1 103 ? -5.949 9.922 11.531 1 98.62 103 LEU A C 1
ATOM 805 O O . LEU A 1 103 ? -6.371 8.766 11.438 1 98.62 103 LEU A O 1
ATOM 809 N N . LEU A 1 104 ? -4.645 10.188 11.742 1 98.31 104 LEU A N 1
ATOM 810 C CA . LEU A 1 104 ? -3.641 9.156 11.977 1 98.31 104 LEU A CA 1
ATOM 811 C C . LEU A 1 104 ? -3.166 9.188 13.43 1 98.31 104 LEU A C 1
ATOM 813 O O . LEU A 1 104 ? -2.836 10.25 13.961 1 98.31 104 LEU A O 1
ATOM 817 N N . GLN A 1 105 ? -3.201 8.062 14.023 1 98.56 105 GLN A N 1
ATOM 818 C CA . GLN A 1 105 ? -2.744 7.887 15.398 1 98.56 105 GLN A CA 1
ATOM 819 C C . GLN A 1 105 ? -1.774 6.711 15.508 1 98.56 105 GLN A C 1
ATOM 821 O O . GLN A 1 105 ? -2 5.656 14.922 1 98.56 105 GLN A O 1
ATOM 826 N N . PHE A 1 106 ? -0.695 6.934 16.266 1 98.31 106 PHE A N 1
ATOM 827 C CA . PHE A 1 106 ? 0.303 5.883 16.422 1 98.31 106 PHE A CA 1
ATOM 828 C C . PHE A 1 106 ? 0.584 5.625 17.891 1 98.31 106 PHE A C 1
ATOM 830 O O . PHE A 1 106 ? 0.474 6.535 18.719 1 98.31 106 PHE A O 1
ATOM 837 N N . GLU A 1 107 ? 0.919 4.473 18.188 1 98.06 107 GLU A N 1
ATOM 838 C CA . GLU A 1 107 ? 1.35 4.082 19.531 1 98.06 107 GLU A CA 1
ATOM 839 C C . GLU A 1 107 ? 2.268 2.863 19.484 1 98.06 107 GLU A C 1
ATOM 841 O O . GLU A 1 107 ? 2.336 2.172 18.453 1 98.06 107 GLU A O 1
ATOM 846 N N . VAL A 1 108 ? 2.945 2.662 20.562 1 95.44 108 VAL A N 1
ATOM 847 C CA . VAL A 1 108 ? 3.756 1.455 20.703 1 95.44 108 VAL A CA 1
ATOM 848 C C . VAL A 1 108 ? 2.895 0.313 21.234 1 95.44 108 VAL A C 1
ATOM 850 O O . VAL A 1 108 ? 2.242 0.453 22.266 1 95.44 108 VAL A O 1
ATOM 853 N N . GLY A 1 109 ? 2.85 -0.757 20.484 1 89.62 109 GLY A N 1
ATOM 854 C CA . GLY A 1 109 ? 2.078 -1.918 20.906 1 89.62 109 GLY A CA 1
ATOM 855 C C . GLY A 1 109 ? 2.707 -2.678 22.062 1 89.62 109 GLY A C 1
ATOM 856 O O . GLY A 1 109 ? 3.807 -2.338 22.5 1 89.62 109 GLY A O 1
ATOM 857 N N . SER A 1 110 ? 2.002 -3.662 22.469 1 86.94 110 SER A N 1
ATOM 858 C CA . SER A 1 110 ? 2.398 -4.438 23.641 1 86.94 110 SER A CA 1
ATOM 859 C C . SER A 1 110 ? 3.707 -5.184 23.391 1 86.94 110 SER A C 1
ATOM 861 O O . SER A 1 110 ? 4.445 -5.477 24.328 1 86.94 110 SER A O 1
ATOM 863 N N . ASN A 1 111 ? 4.102 -5.414 22.172 1 84.19 111 ASN A N 1
ATOM 864 C CA . ASN A 1 111 ? 5.32 -6.141 21.828 1 84.19 111 ASN A CA 1
ATOM 865 C C . ASN A 1 111 ? 6.395 -5.211 21.281 1 84.19 111 ASN A C 1
ATOM 867 O O . ASN A 1 111 ? 7.332 -5.66 20.625 1 84.19 111 ASN A O 1
ATOM 871 N N . GLY A 1 112 ? 6.148 -3.953 21.422 1 86.69 112 GLY A N 1
ATOM 872 C CA . GLY A 1 112 ? 7.137 -2.979 20.984 1 86.69 112 GLY A CA 1
ATOM 873 C C . GLY A 1 112 ? 6.957 -2.557 19.531 1 86.69 112 GLY A C 1
ATOM 874 O O . GLY A 1 112 ? 7.711 -1.723 19.031 1 86.69 112 GLY A O 1
ATOM 875 N N . GLU A 1 113 ? 5.977 -3.148 18.812 1 89.88 113 GLU A N 1
ATOM 876 C CA . GLU A 1 113 ? 5.711 -2.76 17.422 1 89.88 113 GLU A CA 1
ATOM 877 C C . GLU A 1 113 ? 4.988 -1.416 17.359 1 89.88 113 GLU A C 1
ATOM 879 O O . GLU A 1 113 ? 4.398 -0.973 18.359 1 89.88 113 GLU A O 1
ATOM 884 N N . THR A 1 114 ? 5.117 -0.787 16.281 1 94.62 114 THR A N 1
ATOM 885 C CA . THR A 1 114 ? 4.332 0.422 16.062 1 94.62 114 THR A CA 1
ATOM 886 C C . THR A 1 114 ? 2.928 0.075 15.57 1 94.62 114 THR A C 1
ATOM 888 O O . THR A 1 114 ? 2.771 -0.678 14.602 1 94.62 114 THR A O 1
ATOM 891 N N . VAL A 1 115 ? 1.93 0.587 16.25 1 93.75 115 VAL A N 1
ATOM 892 C CA . VAL A 1 115 ? 0.537 0.413 15.844 1 93.75 115 VAL A CA 1
ATOM 893 C C . VAL A 1 115 ? -0.016 1.731 15.305 1 93.75 115 VAL A C 1
ATOM 895 O O . VAL A 1 115 ? 0.04 2.758 15.984 1 93.75 115 VAL A O 1
ATOM 898 N N . GLY A 1 116 ? -0.369 1.676 14.055 1 95.12 116 GLY A N 1
ATOM 899 C CA . GLY A 1 116 ? -0.997 2.832 13.438 1 95.12 116 GLY A CA 1
ATOM 900 C C . GLY A 1 116 ? -2.482 2.645 13.188 1 95.12 116 GLY A C 1
ATOM 901 O O . GLY A 1 116 ? -2.916 1.562 12.789 1 95.12 116 GLY A O 1
ATOM 902 N N . ARG A 1 117 ? -3.291 3.68 13.461 1 96.62 117 ARG A N 1
ATOM 903 C CA . ARG A 1 117 ? -4.719 3.725 13.172 1 96.62 117 ARG A CA 1
ATOM 904 C C . ARG A 1 117 ? -5.059 4.922 12.289 1 96.62 117 ARG A C 1
ATOM 906 O O . ARG A 1 117 ? -4.648 6.047 12.578 1 96.62 117 ARG A O 1
ATOM 913 N N . THR A 1 118 ? -5.648 4.629 11.172 1 96.88 118 THR A N 1
ATOM 914 C CA . THR A 1 118 ? -6.113 5.664 10.258 1 96.88 118 THR A CA 1
ATOM 915 C C . THR A 1 118 ? -7.637 5.719 10.234 1 96.88 118 THR A C 1
ATOM 917 O O . THR A 1 118 ? -8.289 4.734 9.891 1 96.88 118 THR A O 1
ATOM 920 N N . THR A 1 119 ? -8.156 6.824 10.633 1 97.75 119 THR A N 1
ATOM 921 C CA . THR A 1 119 ? -9.602 7.043 10.555 1 97.75 119 THR A CA 1
ATOM 922 C C . THR A 1 119 ? -9.938 8.062 9.477 1 97.75 119 THR A C 1
ATOM 924 O O . THR A 1 119 ? -9.32 9.125 9.406 1 97.75 119 THR A O 1
ATOM 927 N N . VAL A 1 120 ? -10.844 7.684 8.594 1 97.69 120 VAL A N 1
ATOM 928 C CA . VAL A 1 120 ? -11.367 8.594 7.586 1 97.69 120 VAL A CA 1
ATOM 929 C C . VAL A 1 120 ? -12.781 9.031 7.961 1 97.69 120 VAL A C 1
ATOM 931 O O . VAL A 1 120 ? -13.633 8.188 8.266 1 97.69 120 VAL A O 1
ATOM 934 N N . GLU A 1 121 ? -12.953 10.312 8.031 1 98.31 121 GLU A N 1
ATOM 935 C CA . GLU A 1 121 ? -14.289 10.891 8.141 1 98.31 121 GLU A CA 1
ATOM 936 C C . GLU A 1 121 ? -14.703 11.57 6.836 1 98.31 121 GLU A C 1
ATOM 938 O O . GLU A 1 121 ? -13.891 12.227 6.184 1 98.31 121 GLU A O 1
ATOM 943 N N . TYR A 1 122 ? -16.016 11.344 6.457 1 98.38 122 TYR A N 1
ATOM 944 C CA . TYR A 1 122 ? -16.406 11.891 5.164 1 98.38 122 TYR A CA 1
ATOM 945 C C . TYR A 1 122 ? -17.875 12.258 5.145 1 98.38 122 TYR A C 1
ATOM 947 O O . TYR A 1 122 ? -18.656 11.758 5.957 1 98.38 122 TYR A O 1
ATOM 955 N N . ASP A 1 123 ? -18.219 13.211 4.293 1 98.44 123 ASP A N 1
ATOM 956 C CA . ASP A 1 123 ? -19.578 13.484 3.836 1 98.44 123 ASP A CA 1
ATOM 957 C C . ASP A 1 123 ? -19.719 13.219 2.338 1 98.44 123 ASP A C 1
ATOM 959 O O . ASP A 1 123 ? -18.969 13.766 1.532 1 98.44 123 ASP A O 1
ATOM 963 N N . THR A 1 124 ? -20.688 12.352 2.025 1 98.31 124 THR A N 1
ATOM 964 C CA . THR A 1 124 ? -20.906 12.086 0.605 1 98.31 124 THR A CA 1
ATOM 965 C C . THR A 1 124 ? -21.688 13.219 -0.041 1 98.31 124 THR A C 1
ATOM 967 O O . THR A 1 124 ? -22.344 14.008 0.653 1 98.31 124 THR A O 1
ATOM 970 N N . LEU A 1 125 ? -21.578 13.359 -1.393 1 97.38 125 LEU A N 1
ATOM 971 C CA . LEU A 1 125 ? -22.359 14.344 -2.131 1 97.38 125 LEU A CA 1
ATOM 972 C C . LEU A 1 125 ? -23.812 13.906 -2.246 1 97.38 125 LEU A C 1
ATOM 974 O O . LEU A 1 125 ? -24.719 14.742 -2.244 1 97.38 125 LEU A O 1
ATOM 978 N N . ASP A 1 126 ? -23.938 12.625 -2.375 1 95.81 126 ASP A N 1
ATOM 979 C CA . ASP A 1 126 ? -25.281 12.086 -2.508 1 95.81 126 ASP A CA 1
ATOM 980 C C . ASP A 1 126 ? -25.719 11.383 -1.229 1 95.81 126 ASP A C 1
ATOM 982 O O . ASP A 1 126 ? -25.078 11.516 -0.187 1 95.81 126 ASP A O 1
ATOM 986 N N . ASP A 1 127 ? -26.812 10.641 -1.312 1 96.38 127 ASP A N 1
ATOM 987 C CA . ASP A 1 127 ? -27.422 10.062 -0.111 1 96.38 127 ASP A CA 1
ATOM 988 C C . ASP A 1 127 ? -27.016 8.602 0.06 1 96.38 127 ASP A C 1
ATOM 990 O O . ASP A 1 127 ? -27.688 7.844 0.757 1 96.38 127 ASP A O 1
ATOM 994 N N . THR A 1 128 ? -25.953 8.195 -0.551 1 96.06 128 THR A N 1
ATOM 995 C CA . THR A 1 128 ? -25.469 6.816 -0.452 1 96.06 128 THR A CA 1
ATOM 996 C C . THR A 1 128 ? -24.141 6.758 0.299 1 96.06 128 THR A C 1
ATOM 998 O O . THR A 1 128 ? -23.234 7.527 0.01 1 96.06 128 THR A O 1
ATOM 1001 N N . PRO A 1 129 ? -24.125 5.82 1.244 1 94.81 129 PRO A N 1
ATOM 1002 C CA . PRO A 1 129 ? -22.844 5.664 1.932 1 94.81 129 PRO A CA 1
ATOM 1003 C C . PRO A 1 129 ? -21.75 5.098 1.025 1 94.81 129 PRO A C 1
ATOM 1005 O O . PRO A 1 129 ? -22.047 4.551 -0.041 1 94.81 129 PRO A O 1
ATOM 1008 N N . LEU A 1 130 ? -20.516 5.266 1.465 1 93.94 130 LEU A N 1
ATOM 1009 C CA . LEU A 1 130 ? -19.422 4.629 0.725 1 93.94 130 LEU A CA 1
ATOM 1010 C C . LEU A 1 130 ? -19.5 3.109 0.856 1 93.94 130 LEU A C 1
ATOM 1012 O O . LEU A 1 130 ? -19.719 2.588 1.951 1 93.94 130 LEU A O 1
ATOM 1016 N N . SER A 1 131 ? -19.391 2.494 -0.281 1 88.44 131 SER A N 1
ATOM 1017 C CA . SER A 1 131 ? -19.234 1.045 -0.227 1 88.44 131 SER A CA 1
ATOM 1018 C C . SER A 1 131 ? -17.875 0.657 0.342 1 88.44 131 SER A C 1
ATOM 1020 O O . SER A 1 131 ? -17 1.505 0.48 1 88.44 131 SER A O 1
ATOM 1022 N N . ALA A 1 132 ? -17.703 -0.678 0.701 1 83.69 132 ALA A N 1
ATOM 1023 C CA . ALA A 1 132 ? -16.406 -1.165 1.165 1 83.69 132 ALA A CA 1
ATOM 1024 C C . ALA A 1 132 ? -15.328 -0.929 0.116 1 83.69 132 ALA A C 1
ATOM 1026 O O . ALA A 1 132 ? -14.195 -0.569 0.452 1 83.69 132 ALA A O 1
ATOM 1027 N N . GLU A 1 133 ? -15.695 -1.106 -1.105 1 82.19 133 GLU A N 1
ATOM 1028 C CA . GLU A 1 133 ? -14.766 -0.893 -2.205 1 82.19 133 GLU A CA 1
ATOM 1029 C C . GLU A 1 133 ? -14.352 0.575 -2.305 1 82.19 133 GLU A C 1
ATOM 1031 O O . GLU A 1 133 ? -13.172 0.886 -2.48 1 82.19 133 GLU A O 1
ATOM 1036 N N . GLU A 1 134 ? -15.305 1.444 -2.168 1 88.62 134 GLU A N 1
ATOM 1037 C CA . GLU A 1 134 ? -15.023 2.875 -2.24 1 88.62 134 GLU A CA 1
ATOM 1038 C C . GLU A 1 134 ? -14.141 3.32 -1.073 1 88.62 134 GLU A C 1
ATOM 1040 O O . GLU A 1 134 ? -13.297 4.203 -1.229 1 88.62 134 GLU A O 1
ATOM 1045 N N . GLN A 1 135 ? -14.359 2.713 0.087 1 91.69 135 GLN A N 1
ATOM 1046 C CA . GLN A 1 135 ? -13.523 3.018 1.245 1 91.69 135 GLN A CA 1
ATOM 1047 C C . GLN A 1 135 ? -12.07 2.641 0.989 1 91.69 135 GLN A C 1
ATOM 1049 O O . GLN A 1 135 ? -11.156 3.42 1.283 1 91.69 135 GLN A O 1
ATOM 1054 N N . GLU A 1 136 ? -11.883 1.501 0.399 1 86.19 136 GLU A N 1
ATOM 1055 C CA . GLU A 1 136 ? -10.516 1.064 0.12 1 86.19 136 GLU A CA 1
ATOM 1056 C C . GLU A 1 136 ? -9.867 1.933 -0.954 1 86.19 136 GLU A C 1
ATOM 1058 O O . GLU A 1 136 ? -8.672 2.229 -0.883 1 86.19 136 GLU A O 1
ATOM 1063 N N . GLN A 1 137 ? -10.688 2.359 -1.929 1 85.88 137 GLN A N 1
ATOM 1064 C CA . GLN A 1 137 ? -10.172 3.252 -2.961 1 85.88 137 GLN A CA 1
ATOM 1065 C C . GLN A 1 137 ? -9.711 4.578 -2.363 1 85.88 137 GLN A C 1
ATOM 1067 O O . GLN A 1 137 ? -8.711 5.148 -2.799 1 85.88 137 GLN A O 1
ATOM 1072 N N . LEU A 1 138 ? -10.445 4.98 -1.351 1 90.62 138 LEU A N 1
ATOM 1073 C CA . LEU A 1 138 ? -10.117 6.23 -0.673 1 90.62 138 LEU A CA 1
ATOM 1074 C C . LEU A 1 138 ? -8.789 6.121 0.06 1 90.62 138 LEU A C 1
ATOM 1076 O O . LEU A 1 138 ? -8.109 7.129 0.279 1 90.62 138 LEU A O 1
ATOM 1080 N N . MET A 1 139 ? -8.375 4.867 0.36 1 91.44 139 MET A N 1
ATOM 1081 C CA . MET A 1 139 ? -7.199 4.648 1.2 1 91.44 139 MET A CA 1
ATOM 1082 C C . MET A 1 139 ? -5.965 4.383 0.349 1 91.44 139 MET A C 1
ATOM 1084 O O . MET A 1 139 ? -4.84 4.41 0.853 1 91.44 139 MET A O 1
ATOM 1088 N N . ILE A 1 140 ? -6.125 4.223 -0.929 1 87.62 140 ILE A N 1
ATOM 1089 C CA . ILE A 1 140 ? -5.039 3.748 -1.779 1 87.62 140 ILE A CA 1
ATOM 1090 C C . ILE A 1 140 ? -3.875 4.734 -1.729 1 87.62 140 ILE A C 1
ATOM 1092 O O . ILE A 1 140 ? -2.727 4.34 -1.52 1 87.62 140 ILE A O 1
ATOM 1096 N N . GLY A 1 141 ? -4.172 5.996 -1.911 1 89.25 141 GLY A N 1
ATOM 1097 C CA . GLY A 1 141 ? -3.105 6.988 -1.915 1 89.25 141 GLY A CA 1
ATOM 1098 C C . GLY A 1 141 ? -2.342 7.047 -0.607 1 89.25 141 GLY A C 1
ATOM 1099 O O . GLY A 1 141 ? -1.109 7.066 -0.602 1 89.25 141 GLY A O 1
ATOM 1100 N N . LEU A 1 142 ? -3.096 7.094 0.47 1 92.25 142 LEU A N 1
ATOM 1101 C CA . LEU A 1 142 ? -2.479 7.164 1.789 1 92.25 142 LEU A CA 1
ATOM 1102 C C . LEU A 1 142 ? -1.649 5.914 2.068 1 92.25 142 LEU A C 1
ATOM 1104 O O . LEU A 1 142 ? -0.516 6.008 2.545 1 92.25 142 LEU A O 1
ATOM 1108 N N . ASN A 1 143 ? -2.186 4.785 1.722 1 90.38 143 ASN A N 1
ATOM 1109 C CA . ASN A 1 143 ? -1.482 3.525 1.941 1 90.38 143 ASN A CA 1
ATOM 1110 C C . ASN A 1 143 ? -0.198 3.449 1.121 1 90.38 143 ASN A C 1
ATOM 1112 O O . ASN A 1 143 ? 0.815 2.932 1.594 1 90.38 143 ASN A O 1
ATOM 1116 N N . LEU A 1 144 ? -0.268 3.955 -0.076 1 88.31 144 LEU A N 1
ATOM 1117 C CA . LEU A 1 144 ? 0.928 3.988 -0.91 1 88.31 144 LEU A CA 1
ATOM 1118 C C . LEU A 1 144 ? 2.023 4.824 -0.256 1 88.31 144 LEU A C 1
ATOM 1120 O O . LEU A 1 144 ? 3.188 4.418 -0.232 1 88.31 144 LEU A O 1
ATOM 1124 N N . MET A 1 145 ? 1.671 5.875 0.256 1 92.38 145 MET A N 1
ATOM 1125 C CA . MET A 1 145 ? 2.646 6.742 0.907 1 92.38 145 MET A CA 1
ATOM 1126 C C . MET A 1 145 ? 3.227 6.078 2.148 1 92.38 145 MET A C 1
ATOM 1128 O O . MET A 1 145 ? 4.441 6.102 2.361 1 92.38 145 MET A O 1
ATOM 1132 N N . ILE A 1 146 ? 2.381 5.484 2.939 1 91.75 146 ILE A N 1
ATOM 1133 C CA . ILE A 1 146 ? 2.814 4.816 4.16 1 91.75 146 ILE A CA 1
ATOM 1134 C C . ILE A 1 146 ? 3.793 3.695 3.814 1 91.75 146 ILE A C 1
ATOM 1136 O O . ILE A 1 146 ? 4.863 3.59 4.418 1 91.75 146 ILE A O 1
ATOM 1140 N N . GLN A 1 147 ? 3.486 2.99 2.846 1 87.94 147 GLN A N 1
ATOM 1141 C CA . GLN A 1 147 ? 4.32 1.855 2.463 1 87.94 147 GLN A CA 1
ATOM 1142 C C . GLN A 1 147 ? 5.66 2.324 1.899 1 87.94 147 GLN A C 1
ATOM 1144 O O . GLN A 1 147 ? 6.695 1.696 2.139 1 87.94 147 GLN A O 1
ATOM 1149 N N . ALA A 1 148 ? 5.609 3.35 1.095 1 90.12 148 ALA A N 1
ATOM 1150 C CA . ALA A 1 148 ? 6.848 3.898 0.545 1 90.12 148 ALA A CA 1
ATOM 1151 C C . ALA A 1 148 ? 7.785 4.355 1.658 1 90.12 148 ALA A C 1
ATOM 1153 O O . ALA A 1 148 ? 8.984 4.07 1.623 1 90.12 148 ALA A O 1
ATOM 1154 N N . VAL A 1 149 ? 7.23 4.969 2.654 1 93.12 149 VAL A N 1
ATOM 1155 C CA . VAL A 1 149 ? 8.023 5.445 3.781 1 93.12 149 VAL A CA 1
ATOM 1156 C C . VAL A 1 149 ? 8.586 4.258 4.559 1 93.12 149 VAL A C 1
ATOM 1158 O O . VAL A 1 149 ? 9.773 4.234 4.891 1 93.12 149 VAL A O 1
ATOM 1161 N N . GLU A 1 150 ? 7.766 3.279 4.812 1 91.75 150 GLU A N 1
ATOM 1162 C CA . GLU A 1 150 ? 8.211 2.107 5.562 1 91.75 150 GLU A CA 1
ATOM 1163 C C . GLU A 1 150 ? 9.305 1.355 4.805 1 91.75 150 GLU A C 1
ATOM 1165 O O . GLU A 1 150 ? 10.297 0.924 5.402 1 91.75 150 GLU A O 1
ATOM 1170 N N . GLY A 1 151 ? 9.125 1.21 3.541 1 89.12 151 GLY A N 1
ATOM 1171 C CA . GLY A 1 151 ? 10.148 0.572 2.732 1 89.12 151 GLY A CA 1
ATOM 1172 C C . GLY A 1 151 ? 11.477 1.308 2.764 1 89.12 151 GLY A C 1
ATOM 1173 O O . GLY A 1 151 ? 12.531 0.688 2.898 1 89.12 151 GLY A O 1
ATOM 1174 N N . TYR A 1 152 ? 11.391 2.594 2.607 1 91.81 152 TYR A N 1
ATOM 1175 C CA . TYR A 1 152 ? 12.586 3.428 2.662 1 91.81 152 TYR A CA 1
ATOM 1176 C C . TYR A 1 152 ? 13.312 3.252 3.988 1 91.81 152 TYR A C 1
ATOM 1178 O O . TYR A 1 152 ? 14.539 3.102 4.016 1 91.81 152 TYR A O 1
ATOM 1186 N N . LEU A 1 153 ? 12.523 3.242 5.113 1 94.38 153 LEU A N 1
ATOM 1187 C CA . LEU A 1 153 ? 13.117 3.133 6.445 1 94.38 153 LEU A CA 1
ATOM 1188 C C . LEU A 1 153 ? 13.711 1.746 6.664 1 94.38 153 LEU A C 1
ATOM 1190 O O . LEU A 1 153 ? 14.719 1.602 7.355 1 94.38 153 LEU A O 1
ATOM 1194 N N . GLN A 1 154 ? 13.086 0.777 6.102 1 90.19 154 GLN A N 1
ATOM 1195 C CA . GLN A 1 154 ? 13.633 -0.574 6.195 1 90.19 154 GLN A CA 1
ATOM 1196 C C . GLN A 1 154 ? 14.953 -0.691 5.438 1 90.19 154 GLN A C 1
ATOM 1198 O O . GLN A 1 154 ? 15.891 -1.334 5.91 1 90.19 154 GLN A O 1
ATOM 1203 N N . ALA A 1 155 ? 15.016 -0.011 4.305 1 88.81 155 ALA A N 1
ATOM 1204 C CA . ALA A 1 155 ? 16.203 -0.065 3.459 1 88.81 155 ALA A CA 1
ATOM 1205 C C . ALA A 1 155 ? 17.312 0.826 4.016 1 88.81 155 ALA A C 1
ATOM 1207 O O . ALA A 1 155 ? 18.484 0.681 3.646 1 88.81 155 ALA A O 1
ATOM 1208 N N . ASN A 1 156 ? 16.906 1.783 4.879 1 92.19 156 ASN A N 1
ATOM 1209 C CA . ASN A 1 156 ? 17.844 2.736 5.461 1 92.19 156 ASN A CA 1
ATOM 1210 C C . ASN A 1 156 ? 17.734 2.76 6.984 1 92.19 156 ASN A C 1
ATOM 1212 O O . ASN A 1 156 ? 17.203 3.711 7.562 1 92.19 156 ASN A O 1
ATOM 1216 N N . PRO A 1 157 ? 18.312 1.775 7.676 1 92.19 157 PRO A N 1
ATOM 1217 C CA . PRO A 1 157 ? 18.094 1.581 9.109 1 92.19 157 PRO A CA 1
ATOM 1218 C C . PRO A 1 157 ? 18.672 2.723 9.945 1 92.19 157 PRO A C 1
ATOM 1220 O O . PRO A 1 157 ? 18.328 2.863 11.125 1 92.19 157 PRO A O 1
ATOM 1223 N N . THR A 1 158 ? 19.469 3.582 9.352 1 95.44 158 THR A N 1
ATOM 1224 C CA . THR A 1 158 ? 20.078 4.656 10.133 1 95.44 158 THR A CA 1
ATOM 1225 C C . THR A 1 158 ? 19.375 5.984 9.852 1 95.44 158 THR A C 1
ATOM 1227 O O . THR A 1 158 ? 19.719 7.012 10.445 1 95.44 158 THR A O 1
ATOM 1230 N N . ALA A 1 159 ? 18.422 5.906 8.984 1 95 159 ALA A N 1
ATOM 1231 C CA . ALA A 1 159 ? 17.688 7.129 8.664 1 95 159 ALA A CA 1
ATOM 1232 C C . ALA A 1 159 ? 16.625 7.422 9.719 1 95 159 ALA A C 1
ATOM 1234 O O . ALA A 1 159 ? 15.945 6.512 10.188 1 95 159 ALA A O 1
ATOM 1235 N N . TYR A 1 160 ? 16.547 8.711 10.164 1 97.25 160 TYR A N 1
ATOM 1236 C CA . TYR A 1 160 ? 15.516 9.227 11.055 1 97.25 160 TYR A CA 1
ATOM 1237 C C . TYR A 1 160 ? 15.57 8.539 12.414 1 97.25 160 TYR A C 1
ATOM 1239 O O . TYR A 1 160 ? 14.531 8.203 12.984 1 97.25 160 TYR A O 1
ATOM 1247 N N . VAL A 1 161 ? 16.719 8.242 12.836 1 94.75 161 VAL A N 1
ATOM 1248 C CA . VAL A 1 161 ? 16.891 7.621 14.141 1 94.75 161 VAL A CA 1
ATOM 1249 C C . VAL A 1 161 ? 16.875 8.695 15.227 1 94.75 161 VAL A C 1
ATOM 1251 O O . VAL A 1 161 ? 17.297 9.836 14.992 1 94.75 161 VAL A O 1
ATOM 1254 N N . MET B 1 1 ? 25 -7.809 -16.094 1 91.81 1 MET B N 1
ATOM 1255 C CA . MET B 1 1 ? 23.812 -7.941 -15.258 1 91.81 1 MET B CA 1
ATOM 1256 C C . MET B 1 1 ? 24.203 -8.023 -13.781 1 91.81 1 MET B C 1
ATOM 1258 O O . MET B 1 1 ? 25.328 -8.438 -13.453 1 91.81 1 MET B O 1
ATOM 1262 N N . VAL B 1 2 ? 23.391 -7.406 -12.977 1 96.56 2 VAL B N 1
ATOM 1263 C CA . VAL B 1 2 ? 23.562 -7.562 -11.531 1 96.56 2 VAL B CA 1
ATOM 1264 C C . VAL B 1 2 ? 22.422 -8.406 -10.969 1 96.56 2 VAL B C 1
ATOM 1266 O O . VAL B 1 2 ? 21.25 -8.109 -11.203 1 96.56 2 VAL B O 1
ATOM 1269 N N . ALA B 1 3 ? 22.844 -9.555 -10.359 1 97.56 3 ALA B N 1
ATOM 1270 C CA . ALA B 1 3 ? 21.891 -10.336 -9.57 1 97.56 3 ALA B CA 1
ATOM 1271 C C . ALA B 1 3 ? 21.719 -9.742 -8.172 1 97.56 3 ALA B C 1
ATOM 1273 O O . ALA B 1 3 ? 22.703 -9.422 -7.508 1 97.56 3 ALA B O 1
ATOM 1274 N N . GLY B 1 4 ? 20.516 -9.484 -7.77 1 96.94 4 GLY B N 1
ATOM 1275 C CA . GLY B 1 4 ? 20.281 -8.93 -6.445 1 96.94 4 GLY B CA 1
ATOM 1276 C C . GLY B 1 4 ? 19.031 -9.5 -5.781 1 96.94 4 GLY B C 1
ATOM 1277 O O . GLY B 1 4 ? 18.328 -10.312 -6.375 1 96.94 4 GLY B O 1
ATOM 1278 N N . SER B 1 5 ? 18.969 -9.234 -4.492 1 97.06 5 SER B N 1
ATOM 1279 C CA . SER B 1 5 ? 17.828 -9.648 -3.688 1 97.06 5 SER B CA 1
ATOM 1280 C C . SER B 1 5 ? 17.594 -8.695 -2.52 1 97.06 5 SER B C 1
ATOM 1282 O O . SER B 1 5 ? 18.547 -8.141 -1.967 1 97.06 5 SER B O 1
ATOM 1284 N N . PHE B 1 6 ? 16.359 -8.5 -2.209 1 95.06 6 PHE B N 1
ATOM 1285 C CA . PHE B 1 6 ? 16.031 -7.734 -1.014 1 95.06 6 PHE B CA 1
ATOM 1286 C C . PHE B 1 6 ? 14.742 -8.25 -0.384 1 95.06 6 PHE B C 1
ATOM 1288 O O . PHE B 1 6 ? 13.938 -8.906 -1.051 1 95.06 6 PHE B O 1
ATOM 1295 N N . THR B 1 7 ? 14.609 -7.973 0.917 1 95.25 7 THR B N 1
ATOM 1296 C CA . THR B 1 7 ? 13.461 -8.469 1.664 1 95.25 7 THR B CA 1
ATOM 1297 C C . THR B 1 7 ? 12.781 -7.336 2.432 1 95.25 7 THR B C 1
ATOM 1299 O O . THR B 1 7 ? 13.453 -6.469 2.99 1 95.25 7 THR B O 1
ATOM 1302 N N . ARG B 1 8 ? 11.414 -7.375 2.381 1 92.62 8 ARG B N 1
ATOM 1303 C CA . ARG B 1 8 ? 10.594 -6.488 3.197 1 92.62 8 ARG B CA 1
ATOM 1304 C C . ARG B 1 8 ? 9.719 -7.285 4.16 1 92.62 8 ARG B C 1
ATOM 1306 O O . ARG B 1 8 ? 9.195 -8.344 3.799 1 92.62 8 ARG B O 1
ATOM 1313 N N . GLU B 1 9 ? 9.625 -6.742 5.336 1 91.19 9 GLU B N 1
ATOM 1314 C CA . GLU B 1 9 ? 8.781 -7.383 6.34 1 91.19 9 GLU B CA 1
ATOM 1315 C C . GLU B 1 9 ? 7.602 -6.5 6.719 1 91.19 9 GLU B C 1
ATOM 1317 O O . GLU B 1 9 ? 7.73 -5.273 6.785 1 91.19 9 GLU B O 1
ATOM 1322 N N . SER B 1 10 ? 6.477 -7.117 6.91 1 89.25 10 SER B N 1
ATOM 1323 C CA . SER B 1 10 ? 5.273 -6.43 7.363 1 89.25 10 SER B CA 1
ATOM 1324 C C . SER B 1 10 ? 4.531 -7.246 8.414 1 89.25 10 SER B C 1
ATOM 1326 O O . SER B 1 10 ? 4.762 -8.453 8.547 1 89.25 10 SER B O 1
ATOM 1328 N N . THR B 1 11 ? 3.725 -6.594 9.188 1 89.81 11 THR B N 1
ATOM 1329 C CA . THR B 1 11 ? 2.889 -7.266 10.172 1 89.81 11 THR B CA 1
ATOM 1330 C C . THR B 1 11 ? 1.43 -6.84 10.031 1 89.81 11 THR B C 1
ATOM 1332 O O . THR B 1 11 ? 1.144 -5.742 9.547 1 89.81 11 THR B O 1
ATOM 1335 N N . SER B 1 12 ? 0.526 -7.754 10.359 1 89.94 12 SER B N 1
ATOM 1336 C CA . SER B 1 12 ? -0.914 -7.531 10.281 1 89.94 12 SER B CA 1
ATOM 1337 C C . SER B 1 12 ? -1.63 -8.125 11.484 1 89.94 12 SER B C 1
ATOM 1339 O O . SER B 1 12 ? -1.221 -9.164 12.008 1 89.94 12 SER B O 1
ATOM 1341 N N . THR B 1 13 ? -2.686 -7.484 11.914 1 88.94 13 THR B N 1
ATOM 1342 C CA . THR B 1 13 ? -3.494 -8.023 13 1 88.94 13 THR B CA 1
ATOM 1343 C C . THR B 1 13 ? -4.512 -9.031 12.469 1 88.94 13 THR B C 1
ATOM 1345 O O . THR B 1 13 ? -5.188 -9.711 13.242 1 88.94 13 THR B O 1
ATOM 1348 N N . ILE B 1 14 ? -4.652 -9.125 11.18 1 93.88 14 ILE B N 1
ATOM 1349 C CA . ILE B 1 14 ? -5.555 -10.094 10.562 1 93.88 14 ILE B CA 1
ATOM 1350 C C . ILE B 1 14 ? -4.973 -11.5 10.695 1 93.88 14 ILE B C 1
ATOM 1352 O O . ILE B 1 14 ? -3.777 -11.703 10.461 1 93.88 14 ILE B O 1
ATOM 1356 N N . PRO B 1 15 ? -5.828 -12.477 11.062 1 96.06 15 PRO B N 1
ATOM 1357 C CA . PRO B 1 15 ? -5.328 -13.844 11.203 1 96.06 15 PRO B CA 1
ATOM 1358 C C . PRO B 1 15 ? -4.688 -14.367 9.914 1 96.06 15 PRO B C 1
ATOM 1360 O O . PRO B 1 15 ? -5.199 -14.125 8.82 1 96.06 15 PRO B O 1
ATOM 1363 N N . LEU B 1 16 ? -3.656 -15.125 10.102 1 97.31 16 LEU B N 1
ATOM 1364 C CA . LEU B 1 16 ? -2.824 -15.617 9.008 1 97.31 16 LEU B CA 1
ATOM 1365 C C . LEU B 1 16 ? -3.658 -16.406 8 1 97.31 16 LEU B C 1
ATOM 1367 O O . LEU B 1 16 ? -3.547 -16.188 6.793 1 97.31 16 LEU B O 1
ATOM 1371 N N . GLU B 1 17 ? -4.559 -17.25 8.461 1 97.81 17 GLU B N 1
ATOM 1372 C CA . GLU B 1 17 ? -5.332 -18.125 7.57 1 97.81 17 GLU B CA 1
ATOM 1373 C C . GLU B 1 17 ? -6.215 -17.297 6.633 1 97.81 17 GLU B C 1
ATOM 1375 O O . GLU B 1 17 ? -6.391 -17.656 5.469 1 97.81 17 GLU B O 1
ATOM 1380 N N . ARG B 1 18 ? -6.75 -16.188 7.141 1 98.06 18 ARG B N 1
ATOM 1381 C CA . ARG B 1 18 ? -7.609 -15.336 6.32 1 98.06 18 ARG B CA 1
ATOM 1382 C C . ARG B 1 18 ? -6.801 -14.625 5.238 1 98.06 18 ARG B C 1
ATOM 1384 O O . ARG B 1 18 ? -7.234 -14.539 4.09 1 98.06 18 ARG B O 1
ATOM 1391 N N . ILE B 1 19 ? -5.59 -14.133 5.617 1 97.38 19 ILE B N 1
ATOM 1392 C CA . ILE B 1 19 ? -4.699 -13.492 4.656 1 97.38 19 ILE B CA 1
ATOM 1393 C C . ILE B 1 19 ? -4.293 -14.492 3.578 1 97.38 19 ILE B C 1
ATOM 1395 O O . ILE B 1 19 ? -4.305 -14.172 2.387 1 97.38 19 ILE B O 1
ATOM 1399 N N . TRP B 1 20 ? -4.012 -15.703 4.004 1 98.31 20 TRP B N 1
ATOM 1400 C CA . TRP B 1 20 ? -3.58 -16.75 3.074 1 98.31 20 TRP B CA 1
ATOM 1401 C C . TRP B 1 20 ? -4.695 -17.094 2.098 1 98.31 20 TRP B C 1
ATOM 1403 O O . TRP B 1 20 ? -4.484 -17.109 0.883 1 98.31 20 TRP B O 1
ATOM 1413 N N . LYS B 1 21 ? -5.887 -17.281 2.602 1 98.06 21 LYS B N 1
ATOM 1414 C CA . LYS B 1 21 ? -7.023 -17.672 1.768 1 98.06 21 LYS B CA 1
ATOM 1415 C C . LYS B 1 21 ? -7.398 -16.547 0.804 1 98.06 21 LYS B C 1
ATOM 1417 O O . LYS B 1 21 ? -7.551 -16.781 -0.397 1 98.06 21 LYS B O 1
ATOM 1422 N N . ALA B 1 22 ? -7.453 -15.344 1.276 1 97 22 ALA B N 1
ATOM 1423 C CA . ALA B 1 22 ? -7.922 -14.211 0.479 1 97 22 ALA B CA 1
ATOM 1424 C C . ALA B 1 22 ? -6.824 -13.703 -0.448 1 97 22 ALA B C 1
ATOM 1426 O O . ALA B 1 22 ? -7.07 -13.438 -1.627 1 97 22 ALA B O 1
ATOM 1427 N N . GLY B 1 23 ? -5.59 -13.57 0.11 1 96.06 23 GLY B N 1
ATOM 1428 C CA . GLY B 1 23 ? -4.504 -12.891 -0.576 1 96.06 23 GLY B CA 1
ATOM 1429 C C . GLY B 1 23 ? -3.697 -13.805 -1.477 1 96.06 23 GLY B C 1
ATOM 1430 O O . GLY B 1 23 ? -3 -13.344 -2.381 1 96.06 23 GLY B O 1
ATOM 1431 N N . ILE B 1 24 ? -3.758 -15.109 -1.22 1 96.5 24 ILE B N 1
ATOM 1432 C CA . ILE B 1 24 ? -2.969 -16.047 -2.016 1 96.5 24 ILE B CA 1
ATOM 1433 C C . ILE B 1 24 ? -3.896 -16.984 -2.779 1 96.5 24 ILE B C 1
ATOM 1435 O O . ILE B 1 24 ? -3.973 -16.922 -4.008 1 96.5 24 ILE B O 1
ATOM 1439 N N . LEU B 1 25 ? -4.738 -17.672 -2.129 1 96 25 LEU B N 1
ATOM 1440 C CA . LEU B 1 25 ? -5.492 -18.75 -2.76 1 96 25 LEU B CA 1
ATOM 1441 C C . LEU B 1 25 ? -6.617 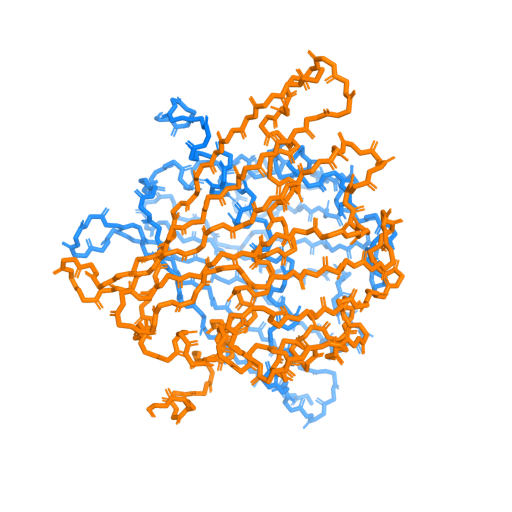-18.203 -3.623 1 96 25 LEU B C 1
ATOM 1443 O O . LEU B 1 25 ? -6.891 -18.719 -4.707 1 96 25 LEU B O 1
ATOM 1447 N N . ASP B 1 26 ? -7.27 -17.125 -3.203 1 94.31 26 ASP B N 1
ATOM 1448 C CA . ASP B 1 26 ? -8.398 -16.562 -3.943 1 94.31 26 ASP B CA 1
ATOM 1449 C C . ASP B 1 26 ? -8.031 -15.219 -4.559 1 94.31 26 ASP B C 1
AT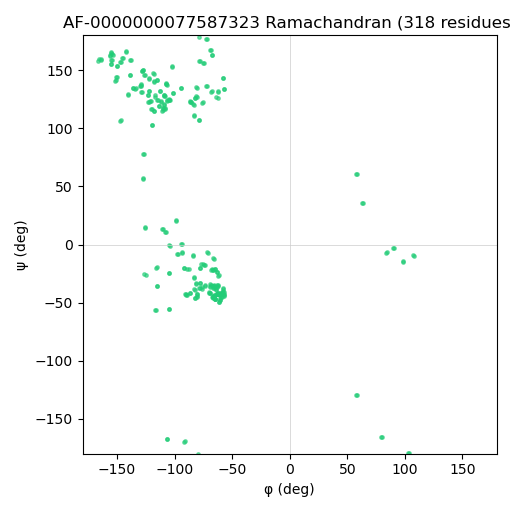OM 1451 O O . ASP B 1 26 ? -8.914 -14.445 -4.93 1 94.31 26 ASP B O 1
ATOM 1455 N N . ALA B 1 27 ? -6.746 -14.922 -4.582 1 91.25 27 ALA B N 1
ATOM 1456 C CA . ALA B 1 27 ? -6.281 -13.602 -5.008 1 91.25 27 ALA B CA 1
ATOM 1457 C C . ALA B 1 27 ? -6.75 -13.289 -6.426 1 91.25 27 ALA B C 1
ATOM 1459 O O . ALA B 1 27 ? -7.145 -12.156 -6.719 1 91.25 27 ALA B O 1
ATOM 1460 N N . HIS B 1 28 ? -6.746 -14.195 -7.336 1 90.19 28 HIS B N 1
ATOM 1461 C CA . HIS B 1 28 ? -7.082 -13.992 -8.742 1 90.19 28 HIS B CA 1
ATOM 1462 C C . HIS B 1 28 ? -8.531 -13.531 -8.898 1 90.19 28 HIS B C 1
ATOM 1464 O O . HIS B 1 28 ? -8.867 -12.859 -9.867 1 90.19 28 HIS B O 1
ATOM 1470 N N . ASN B 1 29 ? -9.367 -13.891 -7.961 1 89.88 29 ASN B N 1
ATOM 1471 C CA . ASN B 1 29 ? -10.766 -13.477 -7.973 1 89.88 29 ASN B CA 1
ATOM 1472 C C . ASN B 1 29 ? -10.969 -12.164 -7.23 1 89.88 29 ASN B C 1
ATOM 1474 O O . ASN B 1 29 ? -11.688 -11.281 -7.699 1 89.88 29 ASN B O 1
ATOM 1478 N N . LEU B 1 30 ? -10.344 -12.016 -6.113 1 92.69 30 LEU B N 1
ATOM 1479 C CA . LEU B 1 30 ? -10.617 -10.922 -5.184 1 92.69 30 LEU B CA 1
ATOM 1480 C C . LEU B 1 30 ? -9.906 -9.641 -5.625 1 92.69 30 LEU B C 1
ATOM 1482 O O . LEU B 1 30 ? -10.5 -8.562 -5.594 1 92.69 30 LEU B O 1
ATOM 1486 N N . ILE B 1 31 ? -8.664 -9.688 -6.066 1 91.25 31 ILE B N 1
ATOM 1487 C CA . ILE B 1 31 ? -7.797 -8.539 -6.277 1 91.25 31 ILE B CA 1
ATOM 1488 C C . ILE B 1 31 ? -8.359 -7.66 -7.391 1 91.25 31 ILE B C 1
ATOM 1490 O O . ILE B 1 31 ? -8.453 -6.441 -7.238 1 91.25 31 ILE B O 1
ATOM 1494 N N . PRO B 1 32 ? -8.797 -8.258 -8.594 1 91.81 32 PRO B N 1
ATOM 1495 C CA . PRO B 1 32 ? -9.328 -7.391 -9.648 1 91.81 32 PRO B CA 1
ATOM 1496 C C . PRO B 1 32 ? -10.594 -6.648 -9.219 1 91.81 32 PRO B C 1
ATOM 1498 O O . PRO B 1 32 ? -10.875 -5.559 -9.727 1 91.81 32 PRO B O 1
ATOM 1501 N N . LYS B 1 33 ? -11.312 -7.168 -8.25 1 90 33 LYS B N 1
ATOM 1502 C CA . LYS B 1 33 ? -12.516 -6.52 -7.734 1 90 33 LYS B CA 1
ATOM 1503 C C . LYS B 1 33 ? -12.156 -5.367 -6.801 1 90 33 LYS B C 1
ATOM 1505 O O . LYS B 1 33 ? -12.867 -4.363 -6.742 1 90 33 LYS B O 1
ATOM 1510 N N . LEU B 1 34 ? -11.062 -5.574 -6.129 1 90.38 34 LEU B N 1
ATOM 1511 C CA . LEU B 1 34 ? -10.664 -4.578 -5.141 1 90.38 34 LEU B CA 1
ATOM 1512 C C . LEU B 1 34 ? -9.906 -3.432 -5.797 1 90.38 34 LEU B C 1
ATOM 1514 O O . LEU B 1 34 ? -9.906 -2.309 -5.285 1 90.38 34 LEU B O 1
ATOM 1518 N N . LEU B 1 35 ? -9.211 -3.725 -6.93 1 92 35 LEU B N 1
ATOM 1519 C CA . LEU B 1 35 ? -8.359 -2.738 -7.578 1 92 35 LEU B CA 1
ATOM 1520 C C . LEU B 1 35 ? -8.711 -2.594 -9.055 1 92 35 LEU B C 1
ATOM 1522 O O . LEU B 1 35 ? -7.836 -2.674 -9.914 1 92 35 LEU B O 1
ATOM 1526 N N . PRO B 1 36 ? -9.961 -2.287 -9.344 1 88 36 PRO B N 1
ATOM 1527 C CA . PRO B 1 36 ? -10.391 -2.23 -10.734 1 88 36 PRO B CA 1
ATOM 1528 C C . PRO B 1 36 ? -9.758 -1.077 -11.508 1 88 36 PRO B C 1
ATOM 1530 O O . PRO B 1 36 ? -9.68 -1.117 -12.742 1 88 36 PRO B O 1
ATOM 1533 N N . ASN B 1 37 ? -9.281 -0.052 -10.828 1 84.56 37 ASN B N 1
ATOM 1534 C CA . ASN B 1 37 ? -8.664 1.095 -11.484 1 84.56 37 ASN B CA 1
ATOM 1535 C C . ASN B 1 37 ? -7.246 0.772 -11.953 1 84.56 37 ASN B C 1
ATOM 1537 O O . ASN B 1 37 ? -6.691 1.483 -12.789 1 84.56 37 ASN B O 1
ATOM 1541 N N . PHE B 1 38 ? -6.723 -0.322 -11.391 1 89.5 38 PHE B N 1
ATOM 1542 C CA . PHE B 1 38 ? -5.336 -0.655 -11.695 1 89.5 38 PHE B CA 1
ATOM 1543 C C . PHE B 1 38 ? -5.254 -1.971 -12.461 1 89.5 38 PHE B C 1
ATOM 1545 O O . PHE B 1 38 ? -4.359 -2.156 -13.289 1 89.5 38 PHE B O 1
ATOM 1552 N N . ILE B 1 39 ? -6.156 -2.861 -12.094 1 93.25 39 ILE B N 1
ATOM 1553 C CA . ILE B 1 39 ? -6.156 -4.191 -12.688 1 93.25 39 ILE B CA 1
ATOM 1554 C C . ILE B 1 39 ? -7.465 -4.418 -13.445 1 93.25 39 ILE B C 1
ATOM 1556 O O . ILE B 1 39 ? -8.539 -4.465 -12.836 1 93.25 39 ILE B O 1
ATOM 1560 N N . SER B 1 40 ? -7.34 -4.562 -14.773 1 92.81 40 SER B N 1
ATOM 1561 C CA . SER B 1 40 ? -8.531 -4.754 -15.586 1 92.81 40 SER B CA 1
ATOM 1562 C C . SER B 1 40 ? -9.047 -6.188 -15.5 1 92.81 40 SER B C 1
ATOM 1564 O O . SER B 1 40 ? -10.258 -6.418 -15.469 1 92.81 40 SER B O 1
ATOM 1566 N N . SER B 1 41 ? -8.039 -7.109 -15.445 1 93.31 41 SER B N 1
ATOM 1567 C CA . SER B 1 41 ? -8.406 -8.516 -15.305 1 93.31 41 SER B CA 1
ATOM 1568 C C . SER B 1 41 ? -7.203 -9.367 -14.914 1 93.31 41 SER B C 1
ATOM 1570 O O . SER B 1 41 ? -6.059 -8.922 -15.031 1 93.31 41 SER B O 1
ATOM 1572 N N . VAL B 1 42 ? -7.527 -10.539 -14.352 1 95.06 42 VAL B N 1
ATOM 1573 C CA . VAL B 1 42 ? -6.543 -11.594 -14.133 1 95.06 42 VAL B CA 1
ATOM 1574 C C . VAL B 1 42 ? -6.965 -12.859 -14.883 1 95.06 42 VAL B C 1
ATOM 1576 O O . VAL B 1 42 ? -8.016 -13.438 -14.594 1 95.06 42 VAL B O 1
ATOM 1579 N N . ASP B 1 43 ? -6.09 -13.203 -15.828 1 95.56 43 ASP B N 1
ATOM 1580 C CA . ASP B 1 43 ? -6.418 -14.359 -16.641 1 95.56 43 ASP B CA 1
ATOM 1581 C C . ASP B 1 43 ? -5.637 -15.594 -16.188 1 95.56 43 ASP B C 1
ATOM 1583 O O . ASP B 1 43 ? -4.418 -15.531 -16.016 1 95.56 43 ASP B O 1
ATOM 1587 N N . LEU B 1 44 ? -6.355 -16.688 -16 1 94.88 44 LEU B N 1
ATOM 1588 C CA . LEU B 1 44 ? -5.695 -17.969 -15.797 1 94.88 44 LEU B CA 1
ATOM 1589 C C . LEU B 1 44 ? -5.227 -18.547 -17.125 1 94.88 44 LEU B C 1
ATOM 1591 O O . LEU B 1 44 ? -6.043 -19.016 -17.938 1 94.88 44 LEU B O 1
ATOM 1595 N N . VAL B 1 45 ? -3.971 -18.531 -17.359 1 96.38 45 VAL B N 1
ATOM 1596 C CA . VAL B 1 45 ? -3.4 -18.984 -18.625 1 96.38 45 VAL B CA 1
ATOM 1597 C C . VAL B 1 45 ? -3.262 -20.516 -18.609 1 96.38 45 VAL B C 1
ATOM 1599 O O . VAL B 1 45 ? -3.568 -21.172 -19.594 1 96.38 45 VAL B O 1
ATOM 1602 N N . GLU B 1 46 ? -2.752 -21.078 -17.562 1 96.56 46 GLU B N 1
ATOM 1603 C CA . GLU B 1 46 ? -2.545 -22.516 -17.359 1 96.56 46 GLU B CA 1
ATOM 1604 C C . GLU B 1 46 ? -2.615 -22.891 -15.883 1 96.56 46 GLU B C 1
ATOM 1606 O O . GLU B 1 46 ? -2.152 -22.141 -15.031 1 96.56 46 GLU B O 1
ATOM 1611 N N . GLY B 1 47 ? -3.23 -24.062 -15.562 1 94.94 47 GLY B N 1
ATOM 1612 C CA . GLY B 1 47 ? -3.217 -24.594 -14.211 1 94.94 47 GLY B CA 1
ATOM 1613 C C . GLY B 1 47 ? -4.523 -24.375 -13.469 1 94.94 47 GLY B C 1
ATOM 1614 O O . GLY B 1 47 ? -5.5 -23.891 -14.047 1 94.94 47 GLY B O 1
ATOM 1615 N N . ASP B 1 48 ? -4.59 -24.828 -12.203 1 91.69 48 ASP B N 1
ATOM 1616 C CA . ASP B 1 48 ? -5.797 -24.828 -11.383 1 91.69 48 ASP B CA 1
ATOM 1617 C C . ASP B 1 48 ? -5.555 -24.109 -10.055 1 91.69 48 ASP B C 1
ATOM 1619 O O . ASP B 1 48 ? -6.266 -24.344 -9.078 1 91.69 48 ASP B O 1
ATOM 1623 N N . GLY B 1 49 ? -4.516 -23.406 -10.008 1 91.31 49 GLY B N 1
ATOM 1624 C CA . GLY B 1 49 ? -4.23 -22.656 -8.789 1 91.31 49 GLY B CA 1
ATOM 1625 C C . GLY B 1 49 ? -3.086 -23.25 -7.988 1 91.31 49 GLY B C 1
ATOM 1626 O O . GLY B 1 49 ? -2.578 -22.609 -7.066 1 91.31 49 GLY B O 1
ATOM 1627 N N . GLY B 1 50 ? -2.588 -24.359 -8.273 1 94.5 50 GLY B N 1
ATOM 1628 C CA . GLY B 1 50 ? -1.454 -25 -7.613 1 94.5 50 GLY B CA 1
ATOM 1629 C C . GLY B 1 50 ? -0.126 -24.672 -8.273 1 94.5 50 GLY B C 1
ATOM 1630 O O . GLY B 1 50 ? -0.039 -23.75 -9.086 1 94.5 50 GLY B O 1
ATOM 1631 N N . VAL B 1 51 ? 0.888 -25.375 -7.863 1 97.5 51 VAL B N 1
ATOM 1632 C CA . VAL B 1 51 ? 2.221 -25.203 -8.43 1 97.5 51 VAL B CA 1
ATOM 1633 C C . VAL B 1 51 ? 2.17 -25.422 -9.945 1 97.5 51 VAL B C 1
ATOM 1635 O O . VAL B 1 51 ? 1.534 -26.359 -10.422 1 97.5 51 VAL B O 1
ATOM 1638 N N . GLY B 1 52 ? 2.789 -24.547 -10.703 1 97.75 52 GLY B N 1
ATOM 1639 C CA . GLY B 1 52 ? 2.787 -24.609 -12.156 1 97.75 52 GLY B CA 1
ATOM 1640 C C . GLY B 1 52 ? 1.758 -23.688 -12.789 1 97.75 52 GLY B C 1
ATOM 1641 O O . GLY B 1 52 ? 1.818 -23.422 -13.992 1 97.75 52 GLY B O 1
ATOM 1642 N N . THR B 1 53 ? 0.809 -23.188 -12.016 1 97.69 53 THR B N 1
ATOM 1643 C CA . THR B 1 53 ? -0.235 -22.297 -12.516 1 97.69 53 THR B CA 1
ATOM 1644 C C . THR B 1 53 ? 0.369 -21 -13.055 1 97.69 53 THR B C 1
ATOM 1646 O O . THR B 1 53 ? 1.274 -20.438 -12.445 1 97.69 53 THR B O 1
ATOM 1649 N N . ILE B 1 54 ? -0.069 -20.656 -14.219 1 98.31 54 ILE B N 1
ATOM 1650 C CA . ILE B 1 54 ? 0.346 -19.422 -14.867 1 98.31 54 ILE B CA 1
ATOM 1651 C C . ILE B 1 54 ? -0.833 -18.453 -14.938 1 98.31 54 ILE B C 1
ATOM 1653 O O . ILE B 1 54 ? -1.912 -18.812 -15.414 1 98.31 54 ILE B O 1
ATOM 1657 N N . LYS B 1 55 ? -0.612 -17.234 -14.344 1 97.06 55 LYS B N 1
ATOM 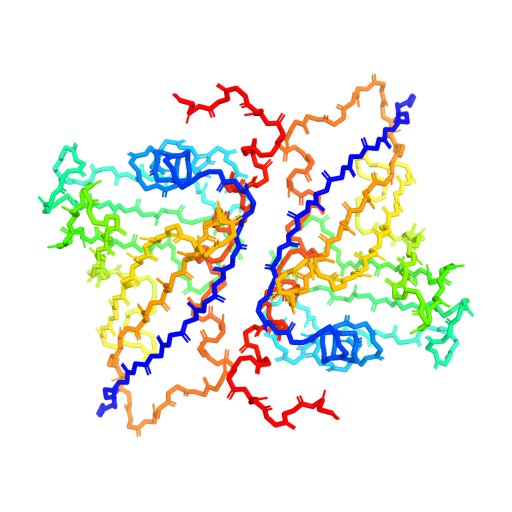1658 C CA . LYS B 1 55 ? -1.618 -16.188 -14.375 1 97.06 55 LYS B CA 1
ATOM 1659 C C . LYS B 1 55 ? -1.066 -14.922 -15.031 1 97.06 55 LYS B C 1
ATOM 1661 O O . LYS B 1 55 ? 0.104 -14.578 -14.844 1 97.06 55 LYS B O 1
ATOM 1666 N N . ARG B 1 56 ? -1.95 -14.266 -15.773 1 97.44 56 ARG B N 1
ATOM 1667 C CA . ARG B 1 56 ? -1.596 -12.984 -16.375 1 97.44 56 ARG B CA 1
ATOM 1668 C C . ARG B 1 56 ? -2.418 -11.852 -15.781 1 97.44 56 ARG B C 1
ATOM 1670 O O . ARG B 1 56 ? -3.65 -11.875 -15.82 1 97.44 56 ARG B O 1
ATOM 1677 N N . PHE B 1 57 ? -1.747 -10.914 -15.188 1 96.62 57 PHE B N 1
ATOM 1678 C CA . PHE B 1 57 ? -2.361 -9.68 -14.719 1 96.62 57 PHE B CA 1
ATOM 1679 C C . PHE B 1 57 ? -2.393 -8.633 -15.836 1 96.62 57 PHE B C 1
ATOM 1681 O O . PHE B 1 57 ? -1.35 -8.281 -16.391 1 96.62 57 PHE B O 1
ATOM 1688 N N . ASN B 1 58 ? -3.564 -8.18 -16.141 1 96.81 58 ASN B N 1
ATOM 1689 C CA . ASN B 1 58 ? -3.738 -7.105 -17.109 1 96.81 58 ASN B CA 1
ATOM 1690 C C . ASN B 1 58 ? -4.047 -5.777 -16.422 1 96.81 58 ASN B C 1
ATOM 1692 O O . ASN B 1 58 ? -5.008 -5.676 -15.656 1 96.81 58 ASN B O 1
ATOM 1696 N N . PHE B 1 59 ? -3.234 -4.82 -16.734 1 94.88 59 PHE B N 1
ATOM 1697 C CA . PHE B 1 59 ? -3.326 -3.559 -16 1 94.88 59 PHE B CA 1
ATOM 1698 C C . PHE B 1 59 ? -4.055 -2.506 -16.828 1 94.88 59 PHE B C 1
ATOM 1700 O O . PHE B 1 59 ? -4.098 -2.596 -18.062 1 94.88 59 PHE B O 1
ATOM 1707 N N . THR B 1 60 ? -4.641 -1.605 -16.156 1 91.44 60 THR B N 1
ATOM 1708 C CA . THR B 1 60 ? -5.277 -0.476 -16.812 1 91.44 60 THR B CA 1
ATOM 1709 C C . THR B 1 60 ? -4.242 0.572 -17.219 1 91.44 60 THR B C 1
ATOM 1711 O O . THR B 1 60 ? -3.059 0.439 -16.891 1 91.44 60 THR B O 1
ATOM 1714 N N . ASP B 1 61 ? -4.656 1.657 -17.859 1 88.25 61 ASP B N 1
ATOM 1715 C CA . ASP B 1 61 ? -3.768 2.703 -18.359 1 88.25 61 ASP B CA 1
ATOM 1716 C C . ASP B 1 61 ? -3.178 3.516 -17.203 1 88.25 61 ASP B C 1
ATOM 1718 O O . ASP B 1 61 ? -2.258 4.312 -17.406 1 88.25 61 ASP B O 1
ATOM 1722 N N . VAL B 1 62 ? -3.693 3.211 -16.031 1 81.31 62 VAL B N 1
ATOM 1723 C CA . VAL B 1 62 ? -3.137 3.877 -14.852 1 81.31 62 VAL B CA 1
ATOM 1724 C C . VAL B 1 62 ? -1.695 3.422 -14.633 1 81.31 62 VAL B C 1
ATOM 1726 O O . VAL B 1 62 ? -0.851 4.207 -14.195 1 81.31 62 VAL B O 1
ATOM 1729 N N . VAL B 1 63 ? -1.473 2.16 -14.945 1 84.19 63 VAL B N 1
ATOM 1730 C CA . VAL B 1 63 ? -0.101 1.662 -14.969 1 84.19 63 VAL B CA 1
ATOM 1731 C C . VAL B 1 63 ? 0.548 1.995 -16.312 1 84.19 63 VAL B C 1
ATOM 1733 O O . VAL B 1 63 ? 0.225 1.386 -17.328 1 84.19 63 VAL B O 1
ATOM 1736 N N . LYS B 1 64 ? 1.505 2.879 -16.344 1 81.81 64 LYS B N 1
ATOM 1737 C CA . LYS B 1 64 ? 2.029 3.432 -17.594 1 81.81 64 LYS B CA 1
ATOM 1738 C C . LYS B 1 64 ? 3.227 2.627 -18.094 1 81.81 64 LYS B C 1
ATOM 1740 O O . LYS B 1 64 ? 3.535 2.637 -19.281 1 81.81 64 LYS B O 1
ATOM 1745 N N . GLU B 1 65 ? 3.807 1.917 -17.219 1 85.94 65 GLU B N 1
ATOM 1746 C CA . GLU B 1 65 ? 5.094 1.309 -17.531 1 85.94 65 GLU B CA 1
ATOM 1747 C C . GLU B 1 65 ? 4.914 0.021 -18.328 1 85.94 65 GLU B C 1
ATOM 1749 O O . GLU B 1 65 ? 5.773 -0.338 -19.141 1 85.94 65 GLU B O 1
ATOM 1754 N N . PHE B 1 66 ? 3.891 -0.672 -18.047 1 91.75 66 PHE B N 1
ATOM 1755 C CA . PHE B 1 66 ? 3.637 -1.938 -18.734 1 91.75 66 PHE B CA 1
ATOM 1756 C C . PHE B 1 66 ? 2.148 -2.266 -18.719 1 91.75 66 PHE B C 1
ATOM 1758 O O . PHE B 1 66 ? 1.396 -1.746 -17.906 1 91.75 66 PHE B O 1
ATOM 1765 N N . ARG B 1 67 ? 1.735 -3.248 -19.578 1 93.94 67 ARG B N 1
ATOM 1766 C CA . ARG B 1 67 ? 0.319 -3.537 -19.781 1 93.94 67 ARG B CA 1
ATOM 1767 C C . ARG B 1 67 ? -0.08 -4.824 -19.062 1 93.94 67 ARG B C 1
ATOM 1769 O O . ARG B 1 67 ? -1.262 -5.051 -18.797 1 93.94 67 ARG B O 1
ATOM 1776 N N . PHE B 1 68 ? 0.911 -5.586 -18.891 1 97.19 68 PHE B N 1
ATOM 1777 C CA . PHE B 1 68 ? 0.602 -6.867 -18.266 1 97.19 68 PHE B CA 1
ATOM 1778 C C . PHE B 1 68 ? 1.833 -7.445 -17.578 1 97.19 68 PHE B C 1
ATOM 1780 O O . PHE B 1 68 ? 2.949 -6.969 -17.781 1 97.19 68 PHE B O 1
ATOM 1787 N N . ALA B 1 69 ? 1.629 -8.359 -16.734 1 97.12 69 ALA B N 1
ATOM 1788 C CA . ALA B 1 69 ? 2.654 -9.234 -16.172 1 97.12 69 ALA B CA 1
ATOM 1789 C C . ALA B 1 69 ? 2.143 -10.664 -16.031 1 97.12 69 ALA B C 1
ATOM 1791 O O . ALA B 1 69 ? 1.045 -10.891 -15.516 1 97.12 69 ALA B O 1
ATOM 1792 N N . THR B 1 70 ? 2.934 -11.578 -16.547 1 98.12 70 THR B N 1
ATOM 1793 C CA . THR B 1 70 ? 2.58 -12.992 -16.469 1 98.12 70 THR B CA 1
ATOM 1794 C C . THR B 1 70 ? 3.449 -13.711 -15.438 1 98.12 70 THR B C 1
ATOM 1796 O O . THR B 1 70 ? 4.68 -13.688 -15.531 1 98.12 70 THR B O 1
ATOM 1799 N N . ASP B 1 71 ? 2.756 -14.359 -14.469 1 97.62 71 ASP B N 1
ATOM 1800 C CA . ASP B 1 71 ? 3.479 -15 -13.367 1 97.62 71 ASP B CA 1
ATOM 1801 C C . ASP B 1 71 ? 3.227 -16.5 -13.352 1 97.62 71 ASP B C 1
ATOM 1803 O O . ASP B 1 71 ? 2.143 -16.969 -13.719 1 97.62 71 ASP B O 1
ATOM 1807 N N . LYS B 1 72 ? 4.238 -17.219 -12.93 1 98.56 72 LYS B N 1
ATOM 1808 C CA . LYS B 1 72 ? 4.125 -18.656 -12.68 1 98.56 72 LYS B CA 1
ATOM 1809 C C . LYS B 1 72 ? 4.371 -18.969 -11.211 1 98.56 72 LYS B C 1
ATOM 1811 O O . LYS B 1 72 ? 5.391 -18.562 -10.641 1 98.56 72 LYS B O 1
ATOM 1816 N N . THR B 1 73 ? 3.426 -19.703 -10.648 1 98.38 73 THR B N 1
ATOM 1817 C CA . THR B 1 73 ? 3.641 -20.188 -9.297 1 98.38 73 THR B CA 1
ATOM 1818 C C . THR B 1 73 ? 4.621 -21.359 -9.297 1 98.38 73 THR B C 1
ATOM 1820 O O . THR B 1 73 ? 4.344 -22.406 -9.875 1 98.38 73 THR B O 1
ATOM 1823 N N . VAL B 1 74 ? 5.73 -21.188 -8.555 1 98.62 74 VAL B N 1
ATOM 1824 C CA . VAL B 1 74 ? 6.75 -22.234 -8.625 1 98.62 74 VAL B CA 1
ATOM 1825 C C . VAL B 1 74 ? 6.887 -22.906 -7.266 1 98.62 74 VAL B C 1
ATOM 1827 O O . VAL B 1 74 ? 7.43 -24.016 -7.168 1 98.62 74 VAL B O 1
ATOM 1830 N N . VAL B 1 75 ? 6.477 -22.344 -6.23 1 98.69 75 VAL B N 1
ATOM 1831 C CA . VAL B 1 75 ? 6.359 -22.906 -4.895 1 98.69 75 VAL B CA 1
ATOM 1832 C C . VAL B 1 75 ? 5.012 -22.531 -4.285 1 98.69 75 VAL B C 1
ATOM 1834 O O . VAL B 1 75 ? 4.57 -21.391 -4.406 1 98.69 75 VAL B O 1
ATOM 1837 N N . LEU B 1 76 ? 4.324 -23.453 -3.707 1 98.5 76 LEU B N 1
ATOM 1838 C CA . LEU B 1 76 ? 3.109 -23.219 -2.93 1 98.5 76 LEU B CA 1
ATOM 1839 C C . LEU B 1 76 ? 3.004 -24.219 -1.782 1 98.5 76 LEU B C 1
ATOM 1841 O O . LEU B 1 76 ? 2.811 -25.422 -2.012 1 98.5 76 LEU B O 1
ATOM 1845 N N . ASP B 1 77 ? 3.223 -23.766 -0.631 1 98.5 77 ASP B N 1
ATOM 1846 C CA . ASP B 1 77 ? 3.158 -24.609 0.557 1 98.5 77 ASP B CA 1
ATOM 1847 C C . ASP B 1 77 ? 2.092 -24.109 1.529 1 98.5 77 ASP B C 1
ATOM 1849 O O . ASP B 1 77 ? 2.332 -23.172 2.295 1 98.5 77 ASP B O 1
ATOM 1853 N N . ASN B 1 78 ? 0.949 -24.719 1.618 1 97.38 78 ASN B N 1
ATOM 1854 C CA . ASN B 1 78 ? -0.199 -24.297 2.412 1 97.38 78 ASN B CA 1
ATOM 1855 C C . ASN B 1 78 ? 0.024 -24.547 3.9 1 97.38 78 ASN B C 1
ATOM 1857 O O . ASN B 1 78 ? -0.68 -23.984 4.742 1 97.38 78 ASN B O 1
ATOM 1861 N N . GLU B 1 79 ? 0.957 -25.375 4.234 1 97.31 79 GLU B N 1
ATOM 1862 C CA . GLU B 1 79 ? 1.246 -25.656 5.637 1 97.31 79 GLU B CA 1
ATOM 1863 C C . GLU B 1 79 ? 2.234 -24.656 6.215 1 97.31 79 GLU B C 1
ATOM 1865 O O . GLU B 1 79 ? 2.072 -24.188 7.348 1 97.31 79 GLU B O 1
ATOM 1870 N N . LYS B 1 80 ? 3.256 -24.344 5.395 1 98.12 80 LYS B N 1
ATOM 1871 C CA . LYS B 1 80 ? 4.293 -23.422 5.859 1 98.12 80 LYS B CA 1
ATOM 1872 C C . LYS B 1 80 ? 3.977 -21.984 5.453 1 98.12 80 LYS B C 1
ATOM 1874 O O . LYS B 1 80 ? 4.676 -21.047 5.852 1 98.12 80 LYS B O 1
ATOM 1879 N N . TYR B 1 81 ? 2.949 -21.766 4.656 1 98.62 81 TYR B N 1
ATOM 1880 C CA . TYR B 1 81 ? 2.498 -20.469 4.16 1 98.62 81 TYR B CA 1
ATOM 1881 C C . TYR B 1 81 ? 3.609 -19.766 3.393 1 98.62 81 TYR B C 1
ATOM 1883 O O . TYR B 1 81 ? 4.004 -18.656 3.744 1 98.62 81 TYR B O 1
ATOM 1891 N N . VAL B 1 82 ? 4.012 -20.484 2.318 1 98.75 82 VAL B N 1
ATOM 1892 C CA . VAL B 1 82 ? 5.055 -19.984 1.428 1 98.75 82 VAL B CA 1
ATOM 1893 C C . VAL B 1 82 ? 4.574 -20.047 -0.02 1 98.75 82 VAL B C 1
ATOM 1895 O O . VAL B 1 82 ? 3.988 -21.047 -0.442 1 98.75 82 VAL B O 1
ATOM 1898 N N . VAL B 1 83 ? 4.719 -18.984 -0.756 1 98.69 83 VAL B N 1
ATOM 1899 C CA . VAL B 1 83 ? 4.422 -18.969 -2.186 1 98.69 83 VAL B CA 1
ATOM 1900 C C . VAL B 1 83 ? 5.527 -18.219 -2.934 1 98.69 83 VAL B C 1
ATOM 1902 O O . VAL B 1 83 ? 6.031 -17.203 -2.457 1 98.69 83 VAL B O 1
ATOM 1905 N N . LYS B 1 84 ? 5.969 -18.797 -4.023 1 98.75 84 LYS B N 1
ATOM 1906 C CA . LYS B 1 84 ? 6.93 -18.141 -4.906 1 98.75 84 LYS B CA 1
ATOM 1907 C C . LYS B 1 84 ? 6.379 -18.016 -6.324 1 98.75 84 LYS B C 1
ATOM 1909 O O . LYS B 1 84 ? 5.82 -18.984 -6.863 1 98.75 84 LYS B O 1
ATOM 1914 N N . GLN B 1 85 ? 6.5 -16.875 -6.836 1 98.19 85 GLN B N 1
ATOM 1915 C CA . GLN B 1 85 ? 6.059 -16.594 -8.203 1 98.19 85 GLN B CA 1
ATOM 1916 C C . GLN B 1 85 ? 7.199 -16.047 -9.047 1 98.19 85 GLN B C 1
ATOM 1918 O O . GLN B 1 85 ? 7.859 -15.078 -8.656 1 98.19 85 GLN B O 1
ATOM 1923 N N . ASP B 1 86 ? 7.422 -16.625 -10.18 1 98.62 86 ASP B N 1
ATOM 1924 C CA . ASP B 1 86 ? 8.328 -16.094 -11.188 1 98.62 86 ASP B CA 1
ATOM 1925 C C . ASP B 1 86 ? 7.57 -15.258 -12.219 1 98.62 86 ASP B C 1
ATOM 1927 O O . ASP B 1 86 ? 6.512 -15.672 -12.695 1 98.62 86 ASP B O 1
ATOM 1931 N N . VAL B 1 87 ? 8.141 -14.125 -12.508 1 98.44 87 VAL B N 1
ATOM 1932 C CA . VAL B 1 87 ? 7.57 -13.367 -13.617 1 98.44 87 VAL B CA 1
ATOM 1933 C C . VAL B 1 87 ? 8.141 -13.875 -14.938 1 98.44 87 VAL B C 1
ATOM 1935 O O . VAL B 1 87 ? 9.352 -13.836 -15.156 1 98.44 87 VAL B O 1
ATOM 1938 N N . LEU B 1 88 ? 7.266 -14.32 -15.797 1 98.19 88 LEU B N 1
ATOM 1939 C CA . LEU B 1 88 ? 7.68 -14.938 -17.047 1 98.19 88 LEU B CA 1
ATOM 1940 C C . LEU B 1 88 ? 7.812 -13.883 -18.156 1 98.19 88 LEU B C 1
ATOM 1942 O O . LEU B 1 88 ? 8.711 -13.977 -19 1 98.19 88 LEU B O 1
ATOM 1946 N N . GLU B 1 89 ? 6.918 -13.023 -18.234 1 97.44 89 GLU B N 1
ATOM 1947 C CA . GLU B 1 89 ? 6.895 -11.969 -19.234 1 97.44 89 GLU B CA 1
ATOM 1948 C C . GLU B 1 89 ? 6.09 -10.766 -18.75 1 97.44 89 GLU B C 1
ATOM 1950 O O . GLU B 1 89 ? 5.281 -10.883 -17.828 1 97.44 89 GLU B O 1
ATOM 1955 N N . GLY B 1 90 ? 6.406 -9.648 -19.406 1 97 90 GLY B N 1
ATOM 1956 C CA . GLY B 1 90 ? 5.746 -8.414 -19.016 1 97 90 GLY B CA 1
ATOM 1957 C C . GLY B 1 90 ? 6.359 -7.785 -17.781 1 97 90 GLY B C 1
ATOM 1958 O O . GLY B 1 90 ? 7.508 -8.07 -17.422 1 97 90 GLY B O 1
ATOM 1959 N N . GLY B 1 91 ? 5.609 -6.781 -17.141 1 95.38 91 GLY B N 1
ATOM 1960 C CA . GLY B 1 91 ? 6.211 -6.047 -16.047 1 95.38 91 GLY B CA 1
ATOM 1961 C C . GLY B 1 91 ? 7.504 -5.348 -16.438 1 95.38 91 GLY B C 1
ATOM 1962 O O . GLY B 1 91 ? 7.57 -4.691 -17.469 1 95.38 91 GLY B O 1
ATOM 1963 N N . LEU B 1 92 ? 8.516 -5.598 -15.609 1 95.62 92 LEU B N 1
ATOM 1964 C CA . LEU B 1 92 ? 9.758 -4.867 -15.828 1 95.62 92 LEU B CA 1
ATOM 1965 C C . LEU B 1 92 ? 10.719 -5.68 -16.703 1 95.62 92 LEU B C 1
ATOM 1967 O O . LEU B 1 92 ? 11.836 -5.238 -16.969 1 95.62 92 LEU B O 1
ATOM 1971 N N . ILE B 1 93 ? 10.273 -6.84 -17.094 1 97.06 93 ILE B N 1
ATOM 1972 C CA . ILE B 1 93 ? 11.109 -7.668 -17.953 1 97.06 93 ILE B CA 1
ATOM 1973 C C . ILE B 1 93 ? 11.328 -6.953 -19.281 1 97.06 93 ILE B C 1
ATOM 1975 O O . ILE B 1 93 ? 10.375 -6.484 -19.922 1 97.06 93 ILE B O 1
ATOM 1979 N N . GLY B 1 94 ? 12.531 -6.816 -19.656 1 96.19 94 GLY B N 1
ATOM 1980 C CA . GLY B 1 94 ? 12.891 -6.188 -20.906 1 96.19 94 GLY B CA 1
ATOM 1981 C C . GLY B 1 94 ? 12.953 -4.672 -20.828 1 96.19 94 GLY B C 1
ATOM 1982 O O . GLY B 1 94 ? 13.328 -4.008 -21.797 1 96.19 94 GLY B O 1
ATOM 1983 N N . LEU B 1 95 ? 12.562 -4.129 -19.75 1 94.69 95 LEU B N 1
ATOM 1984 C CA . LEU B 1 95 ? 12.648 -2.689 -19.531 1 94.69 95 LEU B CA 1
ATOM 1985 C C . LEU B 1 95 ? 13.797 -2.354 -18.578 1 94.69 95 LEU B C 1
ATOM 1987 O O . LEU B 1 95 ? 14.68 -1.57 -18.922 1 94.69 95 LEU B O 1
ATOM 1991 N N . ARG B 1 96 ? 13.781 -2.961 -17.375 1 95.62 96 ARG B N 1
ATOM 1992 C CA . ARG B 1 96 ? 14.805 -2.738 -16.359 1 95.62 96 ARG B CA 1
ATOM 1993 C C . ARG B 1 96 ? 15.43 -4.059 -15.914 1 95.62 96 ARG B C 1
ATOM 1995 O O . ARG B 1 96 ? 16.609 -4.105 -15.57 1 95.62 96 ARG B O 1
ATOM 2002 N N . LEU B 1 97 ? 14.664 -5.094 -16.062 1 97.88 97 LEU B N 1
ATOM 2003 C CA . LEU B 1 97 ? 15.086 -6.371 -15.484 1 97.88 97 LEU B CA 1
ATOM 2004 C C . LEU B 1 97 ? 15.086 -7.465 -16.547 1 97.88 97 LEU B C 1
ATOM 2006 O O . LEU B 1 97 ? 14.234 -7.473 -17.438 1 97.88 97 LEU B O 1
ATOM 2010 N N . LYS B 1 98 ? 15.984 -8.32 -16.391 1 98 98 LYS B N 1
ATOM 2011 C CA . LYS B 1 98 ? 16 -9.547 -17.188 1 98 98 LYS B CA 1
ATOM 2012 C C . LYS B 1 98 ? 15.078 -10.602 -16.594 1 98 98 LYS B C 1
ATOM 2014 O O . LYS B 1 98 ? 14.422 -11.344 -17.328 1 98 98 LYS B O 1
ATOM 2019 N N . SER B 1 99 ? 15.102 -10.617 -15.328 1 98.31 99 SER B N 1
ATOM 2020 C CA . SER B 1 99 ? 14.25 -11.562 -14.602 1 98.31 99 SER B CA 1
ATOM 2021 C C . SER B 1 99 ? 13.953 -11.062 -13.188 1 98.31 99 SER B C 1
ATOM 2023 O O . SER B 1 99 ? 14.719 -10.266 -12.641 1 98.31 99 SER B O 1
ATOM 2025 N N . TYR B 1 100 ? 12.883 -11.5 -12.641 1 98.25 100 TYR B N 1
ATOM 2026 C CA . TYR B 1 100 ? 12.617 -11.258 -11.227 1 98.25 100 TYR B CA 1
ATOM 2027 C C . TYR B 1 100 ? 11.516 -12.18 -10.711 1 98.25 100 TYR B C 1
ATOM 2029 O O . TYR B 1 100 ? 10.781 -12.781 -11.5 1 98.25 100 TYR B O 1
ATOM 2037 N N . SER B 1 101 ? 11.484 -12.375 -9.414 1 98.62 101 SER B N 1
ATOM 2038 C CA . SER B 1 101 ? 10.523 -13.242 -8.727 1 98.62 101 SER B CA 1
ATOM 2039 C C . SER B 1 101 ? 10.141 -12.672 -7.367 1 98.62 101 SER B C 1
ATOM 2041 O O . SER B 1 101 ? 10.852 -11.828 -6.816 1 98.62 101 SER B O 1
ATOM 2043 N N . PHE B 1 102 ? 9.031 -13.148 -6.879 1 98.25 102 PHE B N 1
ATOM 2044 C CA . PHE B 1 102 ? 8.523 -12.789 -5.559 1 98.25 102 PHE B CA 1
ATOM 2045 C C . PHE B 1 102 ? 8.367 -14.016 -4.68 1 98.25 102 PHE B C 1
ATOM 2047 O O . PHE B 1 102 ? 7.73 -14.992 -5.078 1 98.25 102 PHE B O 1
ATOM 2054 N N . LEU B 1 103 ? 9 -13.977 -3.57 1 98.62 103 LEU B N 1
ATOM 2055 C CA . LEU B 1 103 ? 8.82 -14.992 -2.539 1 98.62 103 LEU B CA 1
ATOM 2056 C C . LEU B 1 103 ? 8.102 -14.406 -1.325 1 98.62 103 LEU B C 1
ATOM 2058 O O . LEU B 1 103 ? 8.617 -13.492 -0.674 1 98.62 103 LEU B O 1
ATOM 2062 N N . LEU B 1 104 ? 6.871 -14.898 -1.036 1 98.31 104 LEU B N 1
ATOM 2063 C CA . LEU B 1 104 ? 6.102 -14.469 0.128 1 98.31 104 LEU B CA 1
ATOM 2064 C C . LEU B 1 104 ? 6.039 -15.578 1.174 1 98.31 104 LEU B C 1
ATOM 2066 O O . LEU B 1 104 ? 5.742 -16.734 0.846 1 98.31 104 LEU B O 1
ATOM 2070 N N . GLN B 1 105 ? 6.367 -15.227 2.348 1 98.56 105 GLN B N 1
ATOM 2071 C CA . GLN B 1 105 ? 6.324 -16.141 3.486 1 98.56 105 GLN B CA 1
ATOM 2072 C C . GLN B 1 105 ? 5.566 -15.523 4.66 1 98.56 105 GLN B C 1
ATOM 2074 O O . GLN B 1 105 ? 5.75 -14.344 4.969 1 98.56 105 GLN B O 1
ATOM 2079 N N . PHE B 1 106 ? 4.711 -16.344 5.285 1 98.31 106 PHE B N 1
ATOM 2080 C CA . PHE B 1 106 ? 3.926 -15.844 6.41 1 98.31 106 PHE B CA 1
ATOM 2081 C C . PHE B 1 106 ? 4.086 -16.75 7.625 1 98.31 106 PHE B C 1
ATOM 2083 O O . PHE B 1 106 ? 4.309 -17.953 7.488 1 98.31 106 PHE B O 1
ATOM 2090 N N . GLU B 1 107 ? 3.988 -16.203 8.727 1 98 107 GLU B N 1
ATOM 2091 C CA . GLU B 1 107 ? 3.988 -16.938 9.992 1 98 107 GLU B CA 1
ATOM 2092 C C . GLU B 1 107 ? 3.238 -16.156 11.07 1 98 107 GLU B C 1
ATOM 2094 O O . GLU B 1 107 ? 2.973 -14.969 10.922 1 98 107 GLU B O 1
ATOM 2099 N N . VAL B 1 108 ? 2.898 -16.859 12.102 1 95.38 108 VAL B N 1
ATOM 2100 C CA . VAL B 1 108 ? 2.303 -16.219 13.266 1 95.38 108 VAL B CA 1
ATOM 2101 C C . VAL B 1 108 ? 3.4 -15.711 14.195 1 95.38 108 VAL B C 1
ATOM 2103 O O . VAL B 1 108 ? 4.285 -16.469 14.594 1 95.38 108 VAL B O 1
ATOM 2106 N N . GLY B 1 109 ? 3.373 -14.43 14.461 1 89.31 109 GLY B N 1
ATOM 2107 C CA . GLY B 1 109 ? 4.359 -13.836 15.344 1 89.31 109 GLY B CA 1
ATOM 2108 C C . GLY B 1 109 ? 4.152 -14.203 16.797 1 89.31 109 GLY B C 1
ATOM 2109 O O . GLY B 1 109 ? 3.182 -14.883 17.141 1 89.31 109 GLY B O 1
ATOM 2110 N N . SER B 1 110 ? 5.055 -13.734 17.578 1 86.69 110 SER B N 1
ATOM 2111 C CA . SER B 1 110 ? 5.078 -14.078 19 1 86.69 110 SER B CA 1
ATOM 2112 C C . SER B 1 110 ? 3.848 -13.539 19.719 1 86.69 110 SER B C 1
ATOM 2114 O O . SER B 1 110 ? 3.428 -14.094 20.734 1 86.69 110 SER B O 1
ATOM 2116 N N . ASN B 1 111 ? 3.168 -12.555 19.203 1 83.94 111 ASN B N 1
ATOM 2117 C CA . ASN B 1 111 ? 1.998 -11.953 19.844 1 83.94 111 ASN B CA 1
ATOM 2118 C C . ASN B 1 111 ? 0.712 -12.336 19.109 1 83.94 111 ASN B C 1
ATOM 2120 O O . ASN B 1 111 ? -0.309 -11.656 19.25 1 83.94 111 ASN B O 1
ATOM 2124 N N . GLY B 1 112 ? 0.845 -13.281 18.219 1 86.5 112 GLY B N 1
ATOM 2125 C CA . GLY B 1 112 ? -0.332 -13.758 17.516 1 86.5 112 GLY B CA 1
ATOM 2126 C C . GLY B 1 112 ? -0.602 -12.992 16.234 1 86.5 112 GLY B C 1
ATOM 2127 O O . GLY B 1 112 ? -1.558 -13.297 15.516 1 86.5 112 GLY B O 1
ATOM 2128 N N . GLU B 1 113 ? 0.202 -11.961 15.922 1 89.62 113 GLU B N 1
ATOM 2129 C CA . GLU B 1 113 ? 0.04 -11.211 14.68 1 89.62 113 GLU B CA 1
ATOM 2130 C C . GLU B 1 113 ? 0.55 -12.008 13.484 1 89.62 113 GLU B C 1
ATOM 2132 O O . GLU B 1 113 ? 1.33 -12.953 13.648 1 89.62 113 GLU B O 1
ATOM 2137 N N . THR B 1 114 ? 0.055 -11.68 12.375 1 94.62 114 THR B N 1
ATOM 2138 C CA . THR B 1 114 ? 0.6 -12.266 11.156 1 94.62 114 THR B CA 1
ATOM 2139 C C . THR B 1 114 ? 1.846 -11.516 10.703 1 94.62 114 THR B C 1
ATOM 2141 O O . THR B 1 114 ? 1.821 -10.289 10.57 1 94.62 114 THR B O 1
ATOM 2144 N N . VAL B 1 115 ? 2.934 -12.242 10.5 1 93.75 115 VAL B N 1
ATOM 2145 C CA . VAL B 1 115 ? 4.176 -11.672 9.992 1 93.75 115 VAL B CA 1
ATOM 2146 C C . VAL B 1 115 ? 4.402 -12.133 8.555 1 93.75 115 VAL B C 1
ATOM 2148 O O . VAL B 1 115 ? 4.414 -13.336 8.273 1 93.75 115 VAL B O 1
ATOM 2151 N N . GLY B 1 116 ? 4.402 -11.156 7.676 1 95.06 116 GLY B N 1
ATOM 2152 C CA . GLY B 1 116 ? 4.699 -11.445 6.281 1 95.06 116 GLY B CA 1
ATOM 2153 C C . GLY B 1 116 ? 6.07 -10.961 5.852 1 95.06 116 GLY B C 1
ATOM 2154 O O . GLY B 1 116 ? 6.504 -9.875 6.242 1 95.06 116 GLY B O 1
ATOM 2155 N N . ARG B 1 117 ? 6.805 -11.789 5.09 1 96.69 117 ARG B N 1
ATOM 2156 C CA . ARG B 1 117 ? 8.086 -11.438 4.484 1 96.69 117 ARG B CA 1
ATOM 2157 C C . ARG B 1 117 ? 8.031 -11.602 2.967 1 96.69 117 ARG B C 1
ATOM 2159 O O . ARG B 1 117 ? 7.586 -12.633 2.463 1 96.69 117 ARG B O 1
ATOM 2166 N N . THR B 1 118 ? 8.32 -10.531 2.291 1 96.88 118 THR B N 1
ATOM 2167 C CA . THR B 1 118 ? 8.391 -10.539 0.834 1 96.88 118 THR B CA 1
ATOM 2168 C C . THR B 1 118 ? 9.836 -10.375 0.365 1 96.88 118 THR B C 1
ATOM 2170 O O . THR B 1 118 ? 10.484 -9.375 0.662 1 96.88 118 THR B O 1
ATOM 2173 N N . THR B 1 119 ? 10.32 -11.367 -0.304 1 97.75 119 THR B N 1
ATOM 2174 C CA . THR B 1 119 ? 11.648 -11.297 -0.899 1 97.75 119 THR B CA 1
ATOM 2175 C C . THR B 1 119 ? 11.555 -11.188 -2.418 1 97.75 119 THR B C 1
ATOM 2177 O O . THR B 1 119 ? 10.828 -11.953 -3.055 1 97.75 119 THR B O 1
ATOM 2180 N N . VAL B 1 120 ? 12.227 -10.18 -2.963 1 97.62 120 VAL B N 1
ATOM 2181 C CA . VAL B 1 120 ? 12.344 -10.031 -4.41 1 97.62 120 VAL B CA 1
ATOM 2182 C C . VAL B 1 120 ? 13.75 -10.438 -4.859 1 97.62 120 VAL B C 1
ATOM 2184 O O . VAL B 1 120 ? 14.742 -9.977 -4.293 1 97.62 120 VAL B O 1
ATOM 2187 N N . GLU B 1 121 ? 13.789 -11.352 -5.777 1 98.25 121 GLU B N 1
ATOM 2188 C CA . GLU B 1 121 ? 15.023 -11.672 -6.48 1 98.25 121 GLU B CA 1
ATOM 2189 C C . GLU B 1 121 ? 14.984 -11.164 -7.918 1 98.25 121 GLU B C 1
ATOM 2191 O O . GLU B 1 121 ? 13.953 -11.242 -8.586 1 98.25 121 GLU B O 1
ATOM 2196 N N . TYR B 1 122 ? 16.172 -10.586 -8.367 1 98.31 122 TYR B N 1
ATOM 2197 C CA . TYR B 1 122 ? 16.125 -9.992 -9.695 1 98.31 122 TYR B CA 1
ATOM 2198 C C . TYR B 1 122 ? 17.484 -10.062 -10.367 1 98.31 122 TYR B C 1
ATOM 2200 O O . TYR B 1 122 ? 18.516 -10.211 -9.695 1 98.31 122 TYR B O 1
ATOM 2208 N N . ASP B 1 123 ? 17.469 -10.078 -11.695 1 98.44 123 ASP B N 1
ATOM 2209 C CA . ASP B 1 123 ? 18.609 -9.773 -12.555 1 98.44 123 ASP B CA 1
ATOM 2210 C C . ASP B 1 123 ? 18.375 -8.508 -13.367 1 98.44 123 ASP B C 1
ATOM 2212 O O . ASP B 1 123 ? 17.375 -8.391 -14.07 1 98.44 123 ASP B O 1
ATOM 2216 N N . THR B 1 124 ? 19.312 -7.566 -13.211 1 98.31 124 THR B N 1
ATOM 2217 C CA . THR B 1 124 ? 19.156 -6.348 -14 1 98.31 124 THR B CA 1
ATOM 2218 C C . THR B 1 124 ? 19.609 -6.578 -15.438 1 98.31 124 THR B C 1
ATOM 2220 O O . THR B 1 124 ? 20.312 -7.547 -15.727 1 98.31 124 THR B O 1
ATOM 2223 N N . LEU B 1 125 ? 19.109 -5.715 -16.375 1 97.38 125 LEU B N 1
ATOM 2224 C CA . LEU B 1 125 ? 19.547 -5.781 -17.766 1 97.38 125 LEU B CA 1
ATOM 2225 C C . LEU B 1 125 ? 20.953 -5.23 -17.922 1 97.38 125 LEU B C 1
ATOM 2227 O O . LEU B 1 125 ? 21.719 -5.695 -18.781 1 97.38 125 LEU B O 1
ATOM 2231 N N . ASP B 1 126 ? 21.203 -4.23 -17.109 1 95.62 126 ASP B N 1
ATOM 2232 C CA . ASP B 1 126 ? 22.516 -3.613 -17.188 1 95.62 126 ASP B CA 1
ATOM 2233 C C . ASP B 1 126 ? 23.375 -3.992 -15.977 1 95.62 126 ASP B C 1
ATOM 2235 O O . ASP B 1 126 ? 23.016 -4.906 -15.227 1 95.62 126 ASP B O 1
ATOM 2239 N N . ASP B 1 127 ? 24.484 -3.311 -15.797 1 96.12 127 ASP B N 1
ATOM 2240 C CA . ASP B 1 127 ? 25.438 -3.703 -14.766 1 96.12 127 ASP B CA 1
ATOM 2241 C C . ASP B 1 127 ? 25.281 -2.859 -13.508 1 96.12 127 ASP B C 1
ATOM 2243 O O . ASP B 1 127 ? 26.203 -2.742 -12.703 1 96.12 127 ASP B O 1
ATOM 2247 N N . THR B 1 128 ? 24.156 -2.256 -13.32 1 96 128 THR B N 1
ATOM 2248 C CA . THR B 1 128 ? 23.891 -1.424 -12.148 1 96 128 THR B CA 1
ATOM 2249 C C . THR B 1 128 ? 22.828 -2.068 -11.258 1 96 128 THR B C 1
ATOM 2251 O O . THR B 1 128 ? 21.781 -2.498 -11.742 1 96 128 THR B O 1
ATOM 2254 N N . PRO B 1 129 ? 23.172 -2.096 -9.977 1 94.69 129 PRO B N 1
ATOM 2255 C CA . PRO B 1 129 ? 22.141 -2.623 -9.07 1 94.69 129 PRO B CA 1
ATOM 2256 C C . PRO B 1 129 ? 20.922 -1.707 -8.961 1 94.69 129 PRO B C 1
ATOM 2258 O O . PRO B 1 129 ? 21 -0.536 -9.344 1 94.69 129 PRO B O 1
ATOM 2261 N N . LEU B 1 130 ? 19.844 -2.275 -8.453 1 93.94 130 LEU B N 1
ATOM 2262 C C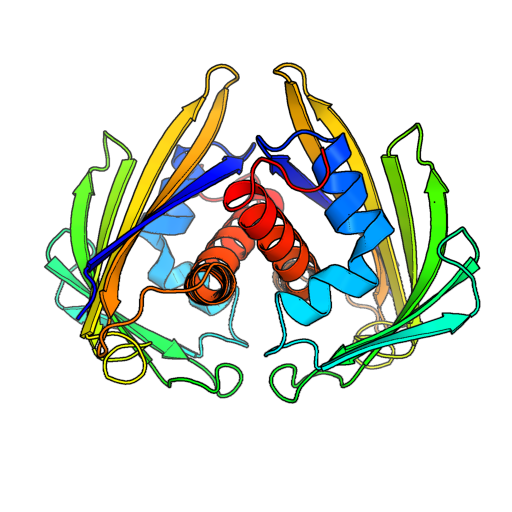A . LEU B 1 130 ? 18.672 -1.433 -8.188 1 93.94 130 LEU B CA 1
ATOM 2263 C C . LEU B 1 130 ? 18.953 -0.469 -7.039 1 93.94 130 LEU B C 1
ATOM 2265 O O . LEU B 1 130 ? 19.516 -0.863 -6.016 1 93.94 130 LEU B O 1
ATOM 2269 N N . SER B 1 131 ? 18.625 0.758 -7.316 1 88.38 131 SER B N 1
ATOM 2270 C CA . SER B 1 131 ? 18.656 1.703 -6.207 1 88.38 131 SER B CA 1
ATOM 2271 C C . SER B 1 131 ? 17.562 1.406 -5.195 1 88.38 131 SER B C 1
ATOM 2273 O O . SER B 1 131 ? 16.656 0.619 -5.469 1 88.38 131 SER B O 1
ATOM 2275 N N . ALA B 1 132 ? 17.641 2.045 -3.967 1 83.62 132 ALA B N 1
ATOM 2276 C CA . ALA B 1 132 ? 16.594 1.901 -2.967 1 83.62 132 ALA B CA 1
ATOM 2277 C C . ALA B 1 132 ? 15.242 2.361 -3.52 1 83.62 132 ALA B C 1
ATOM 2279 O O . ALA B 1 132 ? 14.211 1.741 -3.254 1 83.62 132 ALA B O 1
ATOM 2280 N N . GLU B 1 133 ? 15.289 3.389 -4.289 1 82.19 133 GLU B N 1
ATOM 2281 C CA . GLU B 1 133 ? 14.078 3.916 -4.898 1 82.19 133 GLU B CA 1
ATOM 2282 C C . GLU B 1 133 ? 13.484 2.926 -5.898 1 82.19 133 GLU B C 1
ATOM 2284 O O . GLU B 1 133 ? 12.273 2.701 -5.918 1 82.19 133 GLU B O 1
ATOM 2289 N N . GLU B 1 134 ? 14.328 2.346 -6.684 1 88.44 134 GLU B N 1
ATOM 2290 C CA . GLU B 1 134 ? 13.867 1.375 -7.668 1 88.44 134 GLU B CA 1
ATOM 2291 C C . GLU B 1 134 ? 13.297 0.133 -6.996 1 88.44 134 GLU B C 1
ATOM 2293 O O . GLU B 1 134 ? 12.336 -0.465 -7.496 1 88.44 134 GLU B O 1
ATOM 2298 N N . GLN B 1 135 ? 13.891 -0.249 -5.867 1 91.5 135 GLN B N 1
ATOM 2299 C CA . GLN B 1 135 ? 13.367 -1.382 -5.109 1 91.5 135 GLN B CA 1
ATOM 2300 C C . GLN B 1 135 ? 11.953 -1.105 -4.609 1 91.5 135 GLN B C 1
ATOM 2302 O O . GLN B 1 135 ? 11.07 -1.959 -4.727 1 91.5 135 GLN B O 1
ATOM 2307 N N . GLU B 1 136 ? 11.75 0.081 -4.137 1 86 136 GLU B N 1
ATOM 2308 C CA . GLU B 1 136 ? 10.422 0.427 -3.637 1 86 136 GLU B CA 1
ATOM 2309 C C . GLU B 1 136 ? 9.406 0.511 -4.773 1 86 136 GLU B C 1
ATOM 2311 O O . GLU B 1 136 ? 8.25 0.12 -4.609 1 86 136 GLU B O 1
ATOM 2316 N N . GLN B 1 137 ? 9.859 1.005 -5.918 1 85.69 137 GLN B N 1
ATOM 2317 C CA . GLN B 1 137 ? 8.984 1.065 -7.082 1 85.69 137 GLN B CA 1
ATOM 2318 C C . GLN B 1 137 ? 8.547 -0.331 -7.516 1 85.69 137 GLN B C 1
ATOM 2320 O O . GLN B 1 137 ? 7.402 -0.53 -7.926 1 85.69 137 GLN B O 1
ATOM 2325 N N . LEU B 1 138 ? 9.477 -1.252 -7.348 1 90.56 138 LEU B N 1
ATOM 2326 C CA . LEU B 1 138 ? 9.203 -2.637 -7.711 1 90.56 138 LEU B CA 1
ATOM 2327 C C . LEU B 1 138 ? 8.141 -3.24 -6.797 1 90.56 138 LEU B C 1
ATOM 2329 O O . LEU B 1 138 ? 7.438 -4.172 -7.188 1 90.56 138 LEU B O 1
ATOM 2333 N N . MET B 1 139 ? 7.973 -2.639 -5.602 1 91.31 139 MET B N 1
ATOM 2334 C CA . MET B 1 139 ? 7.105 -3.223 -4.578 1 91.31 139 MET B CA 1
ATOM 2335 C C . MET B 1 139 ? 5.727 -2.574 -4.602 1 91.31 139 MET B C 1
ATOM 2337 O O . MET B 1 139 ? 4.785 -3.084 -3.988 1 91.31 139 MET B O 1
ATOM 2341 N N . ILE B 1 140 ? 5.547 -1.533 -5.352 1 87.5 140 ILE B N 1
ATOM 2342 C CA . ILE B 1 140 ? 4.336 -0.726 -5.266 1 87.5 140 ILE B CA 1
ATOM 2343 C C . ILE B 1 140 ? 3.121 -1.578 -5.617 1 87.5 140 ILE B C 1
ATOM 2345 O O . ILE B 1 140 ? 2.131 -1.597 -4.883 1 87.5 140 ILE B O 1
ATOM 2349 N N . GLY B 1 141 ? 3.207 -2.279 -6.719 1 89 141 GLY B N 1
ATOM 2350 C CA . GLY B 1 141 ? 2.07 -3.084 -7.137 1 89 141 GLY B CA 1
ATOM 2351 C C . GLY B 1 141 ? 1.688 -4.152 -6.129 1 89 141 GLY B C 1
ATOM 2352 O O . GLY B 1 141 ? 0.511 -4.309 -5.797 1 89 141 GLY B O 1
ATOM 2353 N N . LEU B 1 142 ? 2.691 -4.867 -5.672 1 92.06 142 LEU B N 1
ATOM 2354 C CA . LEU B 1 142 ? 2.453 -5.93 -4.703 1 92.06 142 LEU B CA 1
ATOM 2355 C C . LEU B 1 142 ? 1.888 -5.367 -3.404 1 92.06 142 LEU B C 1
ATOM 2357 O O . LEU B 1 142 ? 0.93 -5.91 -2.85 1 92.06 142 LEU B O 1
ATOM 2361 N N . ASN B 1 143 ? 2.441 -4.281 -2.971 1 90.25 143 ASN B N 1
ATOM 2362 C CA . ASN B 1 143 ? 1.98 -3.654 -1.735 1 90.25 143 ASN B CA 1
ATOM 2363 C C . ASN B 1 143 ? 0.54 -3.166 -1.857 1 90.25 143 ASN B C 1
ATOM 2365 O O . ASN B 1 143 ? -0.236 -3.268 -0.906 1 90.25 143 ASN B O 1
ATOM 2369 N N . LEU B 1 144 ? 0.222 -2.637 -3.02 1 88.38 144 LEU B N 1
ATOM 2370 C CA . LEU B 1 144 ? -1.151 -2.201 -3.248 1 88.38 144 LEU B CA 1
ATOM 2371 C C . LEU B 1 144 ? -2.121 -3.373 -3.131 1 88.38 144 LEU B C 1
ATOM 2373 O O . LEU B 1 144 ? -3.18 -3.246 -2.512 1 88.38 144 LEU B O 1
ATOM 2377 N N . MET B 1 145 ? -1.768 -4.43 -3.643 1 92.12 145 MET B N 1
ATOM 2378 C CA . MET B 1 145 ? -2.627 -5.605 -3.58 1 92.12 145 MET B CA 1
ATOM 2379 C C . MET B 1 145 ? -2.768 -6.102 -2.143 1 92.12 145 MET B C 1
ATOM 2381 O O . MET B 1 145 ? -3.873 -6.41 -1.694 1 92.12 145 MET B O 1
ATOM 2385 N N . ILE B 1 146 ? -1.68 -6.168 -1.435 1 91.62 146 ILE B N 1
ATOM 2386 C CA . ILE B 1 146 ? -1.685 -6.629 -0.05 1 91.62 146 ILE B CA 1
ATOM 2387 C C . ILE B 1 146 ? -2.58 -5.723 0.792 1 91.62 146 ILE B C 1
ATOM 2389 O O . ILE B 1 146 ? -3.426 -6.207 1.548 1 91.62 146 ILE B O 1
ATOM 2393 N N . GLN B 1 147 ? -2.467 -4.5 0.574 1 87.69 147 GLN B N 1
ATOM 2394 C CA . GLN B 1 147 ? -3.236 -3.541 1.362 1 87.69 147 GLN B CA 1
ATOM 2395 C C . GLN B 1 147 ? -4.723 -3.621 1.027 1 87.69 147 GLN B C 1
ATOM 2397 O O . GLN B 1 147 ? -5.57 -3.484 1.91 1 87.69 147 GLN B O 1
ATOM 2402 N N . ALA B 1 148 ? -5.008 -3.746 -0.236 1 90.12 148 ALA B N 1
ATOM 2403 C CA . ALA B 1 148 ? -6.402 -3.877 -0.646 1 90.12 148 ALA B CA 1
ATOM 2404 C C . ALA B 1 148 ? -7.051 -5.098 0.001 1 90.12 148 ALA B C 1
ATOM 2406 O O . ALA B 1 148 ? -8.172 -5.016 0.511 1 90.12 148 ALA B O 1
ATOM 2407 N N . VAL B 1 149 ? -6.332 -6.168 0.043 1 93.12 149 VAL B N 1
ATOM 2408 C CA . VAL B 1 149 ? -6.84 -7.395 0.646 1 93.12 149 VAL B CA 1
ATOM 2409 C C . VAL B 1 149 ? -7.031 -7.195 2.146 1 93.12 149 VAL B C 1
ATOM 2411 O O . VAL B 1 149 ? -8.078 -7.551 2.701 1 93.12 149 VAL B O 1
ATOM 2414 N N . GLU B 1 150 ? -6.059 -6.613 2.799 1 91.62 150 GLU B N 1
ATOM 2415 C CA . GLU B 1 150 ? -6.145 -6.387 4.238 1 91.62 150 GLU B CA 1
ATOM 2416 C C . GLU B 1 150 ? -7.301 -5.457 4.586 1 91.62 150 GLU B C 1
ATOM 2418 O O . GLU B 1 150 ? -8.031 -5.699 5.547 1 91.62 150 GLU B O 1
ATOM 2423 N N . GLY B 1 151 ? -7.445 -4.422 3.812 1 89 151 GLY B N 1
ATOM 2424 C CA . GLY B 1 151 ? -8.57 -3.525 4.023 1 89 151 GLY B CA 1
ATOM 2425 C C . GLY B 1 151 ? -9.914 -4.211 3.881 1 89 151 GLY B C 1
ATOM 2426 O O . GLY B 1 151 ? -10.82 -3.996 4.695 1 89 151 GLY B O 1
ATOM 2427 N N . TYR B 1 152 ? -9.984 -5 2.832 1 91.94 152 TYR B N 1
ATOM 2428 C CA . TYR B 1 152 ? -11.211 -5.758 2.609 1 91.94 152 TYR B CA 1
ATOM 2429 C C . TYR B 1 152 ? -11.508 -6.668 3.795 1 91.94 152 TYR B C 1
ATOM 2431 O O . TYR B 1 152 ? -12.648 -6.73 4.262 1 91.94 152 TYR B O 1
ATOM 2439 N N . LEU B 1 153 ? -10.516 -7.363 4.293 1 94.19 153 LEU B N 1
ATOM 2440 C CA . LEU B 1 153 ? -10.703 -8.312 5.391 1 94.19 153 LEU B CA 1
ATOM 2441 C C . LEU B 1 153 ? -11.055 -7.578 6.684 1 94.19 153 LEU B C 1
ATOM 2443 O O . LEU B 1 153 ? -11.812 -8.094 7.508 1 94.19 153 LEU B O 1
ATOM 2447 N N . GLN B 1 154 ? -10.5 -6.426 6.867 1 90.19 154 GLN B N 1
ATOM 2448 C CA . GLN B 1 154 ? -10.844 -5.629 8.039 1 90.19 154 GLN B CA 1
ATOM 2449 C C . GLN B 1 154 ? -12.297 -5.164 7.992 1 90.19 154 GLN B C 1
ATOM 2451 O O . GLN B 1 154 ? -12.992 -5.172 9.008 1 90.19 154 GLN B O 1
ATOM 2456 N N . ALA B 1 155 ? -12.742 -4.836 6.793 1 88.88 155 ALA B N 1
ATOM 2457 C CA . ALA B 1 155 ? -14.109 -4.34 6.605 1 88.88 155 ALA B CA 1
ATOM 2458 C C . ALA B 1 155 ? -15.117 -5.484 6.629 1 88.88 155 ALA B C 1
ATOM 2460 O O . ALA B 1 155 ? -16.312 -5.258 6.801 1 88.88 155 ALA B O 1
ATOM 2461 N N . ASN B 1 156 ? -14.586 -6.711 6.391 1 92.12 156 ASN B N 1
ATOM 2462 C CA . ASN B 1 156 ? -15.438 -7.898 6.34 1 92.12 156 ASN B CA 1
ATOM 2463 C C . ASN B 1 156 ? -14.93 -8.984 7.281 1 92.12 156 ASN B C 1
ATOM 2465 O O . ASN B 1 156 ? -14.375 -9.992 6.836 1 92.12 156 ASN B O 1
ATOM 2469 N N . PRO B 1 157 ? -15.164 -8.883 8.578 1 92.06 157 PRO B N 1
ATOM 2470 C CA . PRO B 1 157 ? -14.562 -9.742 9.594 1 92.06 157 PRO B CA 1
ATOM 2471 C C . PRO B 1 157 ? -15.008 -11.195 9.477 1 92.06 157 PRO B C 1
ATOM 2473 O O . PRO B 1 157 ? -14.375 -12.094 10.039 1 92.06 157 PRO B O 1
ATOM 2476 N N . THR B 1 158 ? -16.031 -11.469 8.695 1 95.38 158 THR B N 1
ATOM 2477 C CA . THR B 1 158 ? -16.516 -12.844 8.594 1 95.38 158 THR B CA 1
ATOM 2478 C C . THR B 1 158 ? -16.094 -13.477 7.277 1 95.38 158 THR B C 1
ATOM 2480 O O . THR B 1 158 ? -16.359 -14.648 7.027 1 95.38 158 THR B O 1
ATOM 2483 N N . ALA B 1 159 ? -15.406 -12.68 6.527 1 94.81 159 ALA B N 1
ATOM 2484 C CA . ALA B 1 159 ? -14.938 -13.211 5.246 1 94.81 159 ALA B CA 1
ATOM 2485 C C . ALA B 1 159 ? -13.672 -14.031 5.426 1 94.81 159 ALA B C 1
ATOM 2487 O O . ALA B 1 159 ? -12.789 -13.664 6.203 1 94.81 159 ALA B O 1
ATOM 2488 N N . TYR B 1 160 ? -13.617 -15.227 4.766 1 97.12 160 TYR B N 1
ATOM 2489 C CA . TYR B 1 160 ? -12.453 -16.094 4.691 1 97.12 160 TYR B CA 1
ATOM 2490 C C . TYR B 1 160 ? -12.047 -16.594 6.078 1 97.12 160 TYR B C 1
ATOM 2492 O O . TYR B 1 160 ? -10.859 -16.641 6.406 1 97.12 160 TYR B O 1
ATOM 2500 N N . VAL B 1 161 ? -12.977 -16.828 6.867 1 94.75 161 VAL B N 1
ATOM 2501 C CA . VAL B 1 161 ? -12.719 -17.359 8.203 1 94.75 161 VAL B CA 1
ATOM 2502 C C . VAL B 1 161 ? -12.523 -18.875 8.125 1 94.75 161 VAL B C 1
ATOM 2504 O O . VAL B 1 161 ? -13.117 -19.547 7.273 1 94.75 161 VAL B O 1
#

InterPro domains:
  IPR000916 Bet v I/Ma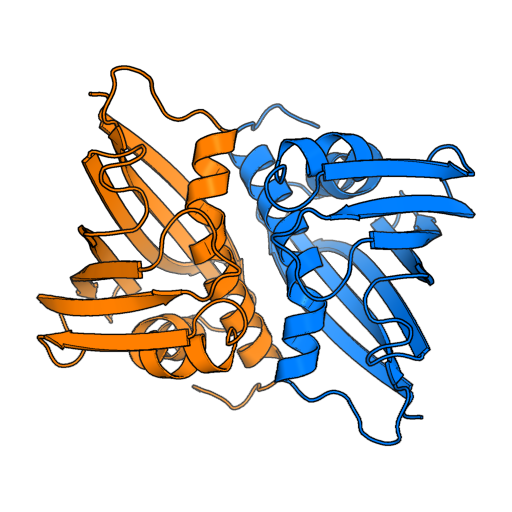jor latex protein [PF00407] (7-155)
  IPR023393 START-like domain superfamily [G3DSA:3.30.530.20] (1-161)
  IPR024949 Bet v I type allergen [PR00634] (3-23)
  IPR024949 Bet v I type allergen [PR00634] (26-36)
  IPR024949 Bet v I type allergen [PR00634] (50-59)
  IPR024949 Bet v I type allergen [PR00634] (86-99)
  IPR024949 Bet v I type allergen [PR00634] (111-127)
  IPR024949 Bet v I type allergen [PR00634] (145-155)
  IPR050279 Plant defense and hormone signaling protein [PTHR31213] (5-160)

Organism: Vanilla planifolia (NCBI:txid51239)

Foldseek 3Di:
DDKDKDKDKDWAQDAPQLLLCPQQQCLQPRQCVLCVQFWVHKDFPDDDRDAQTKIKTATDVVPPPWGIWIWGWHDDDPVQAKTKIWTDDIDCCPPWFVTKMWIWGWDQDPVRIIMIMIMMITHTPDDDDDDPVNVVVSCVVVVVSSVSSSVVCVVPVPPSD/DDKDKDKDKDWAQDAPQLLLCPQQQCLQPRQCVLCVQFWVHKDFPDDDRDAQTKIKTATDVVPPPWGIWIWGWHDDDSVQAKTKIWTDDIDCCPPWFVTKMWIWGWDQDPVRIIMIMIMMITHTPDDDDDDPVNVVVSCVVVVVSSVSSSVVCVVPVPPSD

Solvent-accessible surface area (backbone atoms only — not comparable to full-atom values): 16835 Å² total; per-residue (Å²): 90,28,78,50,71,52,75,48,76,46,40,35,83,58,55,53,68,31,50,45,43,46,61,57,75,39,22,69,67,48,48,37,70,65,35,53,72,45,24,70,41,57,44,80,76,41,75,86,78,50,66,66,16,26,39,33,41,31,38,27,80,43,44,77,85,40,56,34,34,28,34,30,28,73,40,68,36,88,86,67,38,36,38,28,33,37,51,76,45,45,51,51,44,84,75,56,20,66,38,41,33,42,36,40,36,43,46,72,40,98,84,66,29,18,35,39,37,42,34,40,41,37,29,26,62,45,76,54,72,77,48,75,60,53,50,49,59,69,40,46,65,59,50,51,53,54,49,48,46,52,48,51,43,68,76,32,77,75,56,61,112,90,27,76,49,72,52,76,47,77,47,40,36,83,57,54,54,68,30,49,45,44,46,60,57,74,39,22,71,66,47,47,38,71,62,35,52,73,45,25,71,40,58,44,81,75,40,75,88,77,50,67,65,15,26,37,32,42,31,38,26,82,42,44,76,84,38,56,34,35,29,34,30,29,72,40,70,36,87,86,67,38,35,40,28,33,37,51,75,43,46,50,51,44,84,76,57,21,67,39,41,34,43,36,40,38,43,46,72,40,98,84,66,29,16,34,38,36,42,33,40,39,36,28,25,63,45,79,55,70,79,48,75,60,53,50,50,59,70,39,46,66,60,49,51,51,52,48,46,47,51,48,49,44,68,77,34,78,76,56,60,113